Protein AF-A0A951N218-F1 (afdb_monomer)

Sequence (186 aa):
MVLLGVGLITVSRGGRAAGEAPRIGDHWHEAYGVYVCDAYLPPFPDNMATVGLHTHADGLIHVEPRSTRETGVDATVGRFADGVNLQVTQDSIELPDGTTYRDGDECGGEPAEVRILRDGEAVDGEPEELRLRDGGTVAFVFAPADAEIPPVPADPRRDNGGQAPPGDEAPSGDIPDAPASSTPSE

Foldseek 3Di:
DDDDDDDDDDDPPPFDDPPAKDDALDWFKAFEFEAEAHDTDFAQDWQCQPVQWTDHSQRITTGHDPDCCCIDLNVFQVVNCVSRVWADDQFWTQHSVRDIDGFQDDRVNATWGWFKDKQQHTDDDGRSRHHDTGQIYIYTYTYHPPDRDDPRPHGRPDPPPPPSPPDPPPPPPPPPDDDDDDDDDD

pLDDT: mean 79.65, std 20.93, range [36.09, 98.62]

Nearest PDB structures (foldseek):
  3u7z-assembly2_B  TM=6.068E-01  e=3.670E-01  Mediterraneibacter gnavus ATCC 29149
  2pmv-assembly3_C  TM=4.432E-01  e=4.401E-01  Homo sapiens
  3kq4-assembly1_A  TM=4.649E-01  e=7.141E-01  Homo sapiens

Mean predicted aligned error: 12.25 Å

Secondary structure (DSSP, 8-state):
----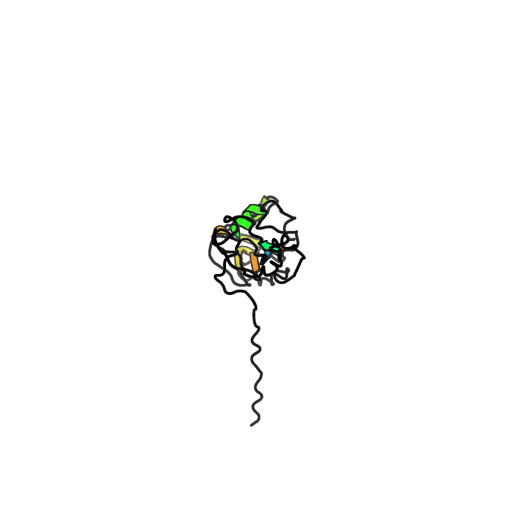PPP-------PPPTT----TT--EEEEEEEEETTEEPPPPPP-TTSTTEE--SSSEEEE---SGGGSGGG-BHHHHHHHHT-EE-SSEEE-TTS-EEETT-EETTEE-EEEEEETTEEE-S-TTT-B--TT-EEEEEEE-TTPPPPPPSS-TT--------------------PPP------

Structure (mmCIF, N/CA/C/O backbone):
data_AF-A0A951N218-F1
#
_entry.id   AF-A0A951N218-F1
#
loop_
_atom_site.group_PDB
_atom_site.id
_atom_site.type_symbol
_atom_site.label_atom_id
_atom_site.label_alt_id
_atom_site.label_comp_id
_atom_site.label_asym_id
_atom_site.label_entity_id
_atom_site.label_seq_id
_atom_site.pdbx_PDB_ins_code
_atom_site.Cartn_x
_atom_site.Cartn_y
_atom_site.Cartn_z
_atom_site.occupancy
_atom_site.B_iso_or_equiv
_atom_site.auth_seq_id
_atom_site.auth_comp_id
_atom_site.auth_asym_id
_atom_site.auth_atom_id
_atom_site.pdbx_PDB_model_num
ATOM 1 N N . MET A 1 1 ? 8.342 -53.974 13.635 1.00 42.53 1 MET A N 1
ATOM 2 C CA . MET A 1 1 ? 8.763 -52.565 13.519 1.00 42.53 1 MET A CA 1
ATOM 3 C C . MET A 1 1 ? 8.409 -52.124 12.108 1.00 42.53 1 MET A C 1
ATOM 5 O O . MET A 1 1 ? 8.987 -52.655 11.173 1.00 42.53 1 MET A O 1
ATOM 9 N N . VAL A 1 2 ? 7.385 -51.289 11.942 1.00 46.28 2 VAL A N 1
ATOM 10 C CA . VAL A 1 2 ? 6.987 -50.747 10.635 1.00 46.28 2 VAL A CA 1
ATOM 11 C C . VAL A 1 2 ? 7.115 -49.238 10.767 1.00 46.28 2 VAL A C 1
ATOM 13 O O . VAL A 1 2 ? 6.339 -48.612 11.481 1.00 46.28 2 VAL A O 1
ATOM 16 N N . LEU A 1 3 ? 8.172 -48.685 10.179 1.00 45.66 3 LEU A N 1
ATOM 17 C CA . LEU A 1 3 ? 8.407 -47.248 10.122 1.00 45.66 3 LEU A CA 1
ATOM 18 C C . LEU A 1 3 ? 7.580 -46.698 8.956 1.00 45.66 3 LEU A C 1
ATOM 20 O O . LEU A 1 3 ? 7.954 -46.872 7.799 1.00 45.66 3 LEU A O 1
ATOM 24 N N . LEU A 1 4 ? 6.440 -46.073 9.260 1.00 54.53 4 LEU A N 1
ATOM 25 C CA . LEU A 1 4 ? 5.733 -45.218 8.309 1.00 54.53 4 LEU A CA 1
ATOM 26 C C . LEU A 1 4 ? 6.435 -43.856 8.311 1.00 54.53 4 LEU A C 1
ATOM 28 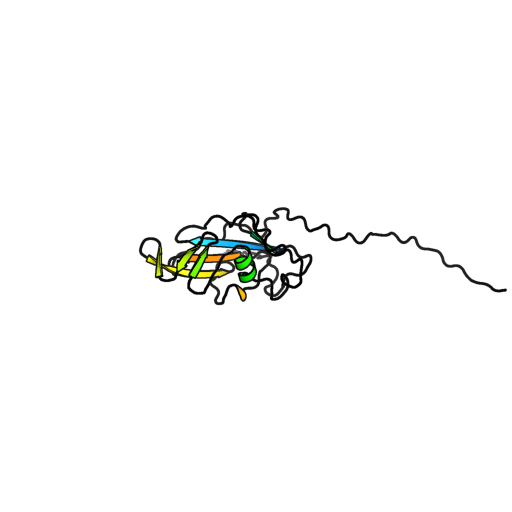O O . LEU A 1 4 ? 6.276 -43.067 9.240 1.00 54.53 4 LEU A O 1
ATOM 32 N N . GLY A 1 5 ? 7.249 -43.608 7.288 1.00 49.91 5 GLY A N 1
ATOM 33 C CA . GLY A 1 5 ? 7.756 -42.276 6.989 1.00 49.91 5 GLY A CA 1
ATOM 34 C C . GLY A 1 5 ? 6.654 -41.462 6.323 1.00 49.91 5 GLY A C 1
ATOM 35 O O . GLY A 1 5 ? 6.168 -41.841 5.260 1.00 49.91 5 GLY A O 1
ATOM 36 N N . VAL A 1 6 ? 6.251 -40.358 6.947 1.00 62.94 6 VAL A N 1
ATOM 37 C CA . VAL A 1 6 ? 5.401 -39.353 6.303 1.00 62.94 6 VAL A CA 1
ATOM 38 C C . VAL A 1 6 ? 6.329 -38.323 5.664 1.00 62.94 6 VAL A C 1
ATOM 40 O O . VAL A 1 6 ? 7.201 -37.767 6.328 1.00 62.94 6 VAL A O 1
ATOM 43 N N . GLY A 1 7 ? 6.193 -38.171 4.346 1.00 46.53 7 GLY A N 1
ATOM 44 C CA . GLY A 1 7 ? 7.069 -37.375 3.494 1.00 46.53 7 GLY A CA 1
ATOM 45 C C . GLY A 1 7 ? 6.993 -35.876 3.773 1.00 46.53 7 GLY A C 1
ATOM 46 O O . GLY A 1 7 ? 5.924 -35.322 4.019 1.00 46.53 7 GLY A O 1
ATOM 47 N N . LEU A 1 8 ? 8.151 -35.225 3.691 1.00 46.00 8 LEU A N 1
ATOM 48 C CA . LEU A 1 8 ? 8.276 -33.775 3.691 1.00 46.00 8 LEU A CA 1
ATOM 49 C C . LEU A 1 8 ? 7.787 -33.257 2.328 1.00 46.00 8 LEU A C 1
ATOM 51 O O . LEU A 1 8 ? 8.432 -33.500 1.308 1.00 46.00 8 LEU A O 1
ATOM 55 N N . ILE A 1 9 ? 6.647 -32.569 2.289 1.00 57.50 9 ILE A N 1
ATOM 56 C CA . ILE A 1 9 ? 6.242 -31.817 1.097 1.00 57.50 9 ILE A CA 1
ATOM 57 C C . ILE A 1 9 ? 7.020 -30.503 1.125 1.00 57.50 9 ILE A C 1
ATOM 59 O O . ILE A 1 9 ? 6.694 -29.590 1.878 1.00 57.50 9 ILE A O 1
ATOM 63 N N . THR A 1 10 ? 8.067 -30.401 0.313 1.00 50.25 10 THR A N 1
ATOM 64 C CA . THR A 1 10 ? 8.682 -29.108 0.009 1.00 50.25 10 THR A CA 1
ATOM 65 C C . THR A 1 10 ? 7.789 -28.384 -0.993 1.00 50.25 10 THR A C 1
ATOM 67 O O . THR A 1 10 ? 7.756 -28.746 -2.170 1.00 50.25 10 THR A O 1
ATOM 70 N N . VAL A 1 11 ? 7.059 -27.364 -0.546 1.00 54.25 11 VAL A N 1
ATOM 71 C CA . VAL A 1 11 ? 6.480 -26.376 -1.461 1.00 54.25 11 VAL A CA 1
ATOM 72 C C . VAL A 1 11 ? 7.639 -25.635 -2.125 1.00 54.25 11 VAL A C 1
ATOM 74 O O . VAL A 1 11 ? 8.408 -24.932 -1.473 1.00 54.25 11 VAL A O 1
ATOM 77 N N . SER A 1 12 ? 7.776 -25.812 -3.437 1.00 47.50 12 SER A N 1
ATOM 78 C CA . SER A 1 12 ? 8.597 -24.943 -4.272 1.00 47.50 12 SER A CA 1
ATOM 79 C C . SER A 1 12 ? 7.851 -23.614 -4.411 1.00 47.50 12 SER A C 1
ATOM 81 O O . SER A 1 12 ? 6.918 -23.493 -5.202 1.00 47.50 12 SER A O 1
ATOM 83 N N . ARG A 1 13 ? 8.215 -22.610 -3.604 1.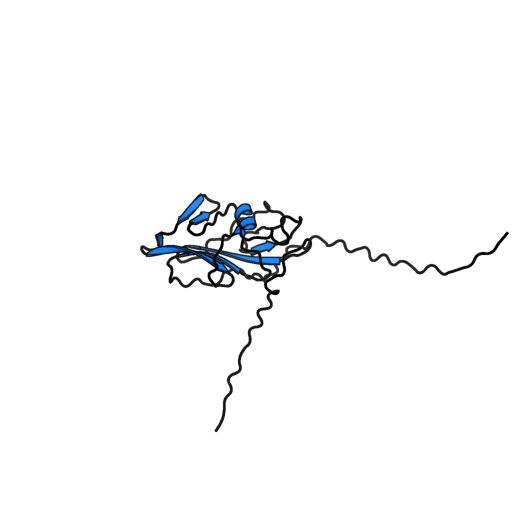00 57.19 13 ARG A N 1
ATOM 84 C CA . ARG A 1 13 ? 7.863 -21.217 -3.901 1.00 57.19 13 ARG A CA 1
ATOM 85 C C . ARG A 1 13 ? 8.704 -20.807 -5.110 1.00 57.19 13 ARG A C 1
ATOM 87 O O . ARG A 1 13 ? 9.862 -20.439 -4.956 1.00 57.19 13 ARG A O 1
ATOM 94 N N . GLY A 1 14 ? 8.145 -20.926 -6.312 1.00 43.28 14 GLY A N 1
ATOM 95 C CA . GLY A 1 14 ? 8.749 -20.442 -7.559 1.00 43.28 14 GLY A CA 1
ATOM 96 C C . GLY A 1 14 ? 8.736 -18.914 -7.656 1.00 43.28 14 GLY A C 1
ATOM 97 O O . GLY A 1 14 ? 8.174 -18.375 -8.600 1.00 43.28 14 GLY A O 1
ATOM 98 N N . GLY A 1 15 ? 9.275 -18.224 -6.649 1.00 49.03 15 GLY A N 1
ATOM 99 C CA . GLY A 1 15 ? 9.587 -16.798 -6.722 1.00 49.03 15 GLY A CA 1
ATOM 100 C C . GLY A 1 15 ? 11.003 -16.620 -7.259 1.00 49.03 15 GLY A C 1
ATOM 101 O O . GLY A 1 15 ? 11.897 -17.406 -6.923 1.00 49.03 15 GLY A O 1
ATOM 102 N N . ARG A 1 16 ? 11.224 -15.605 -8.098 1.00 51.69 16 ARG A N 1
ATOM 103 C CA . ARG A 1 16 ? 12.589 -15.165 -8.411 1.00 51.69 16 ARG A CA 1
ATOM 104 C C . ARG A 1 16 ? 13.285 -14.756 -7.109 1.00 51.69 16 ARG A C 1
ATOM 106 O O . ARG A 1 16 ? 12.649 -14.251 -6.186 1.00 51.69 16 ARG A O 1
ATOM 113 N N . ALA A 1 17 ? 14.580 -15.058 -7.003 1.00 45.56 17 ALA A N 1
ATOM 114 C CA . ALA A 1 17 ? 15.337 -14.859 -5.771 1.00 45.56 17 ALA A CA 1
ATOM 115 C C . ALA A 1 17 ? 15.288 -13.392 -5.317 1.00 45.56 17 ALA A C 1
ATOM 117 O O . ALA A 1 17 ? 15.412 -12.475 -6.130 1.00 45.56 17 ALA A O 1
ATOM 118 N N . ALA A 1 18 ? 15.160 -13.180 -4.004 1.00 47.19 18 ALA A N 1
ATOM 119 C CA . ALA A 1 18 ? 15.306 -11.865 -3.394 1.00 47.19 18 ALA A CA 1
ATOM 120 C C . ALA A 1 18 ? 16.637 -11.235 -3.846 1.00 47.19 18 ALA A C 1
ATOM 122 O O . ALA A 1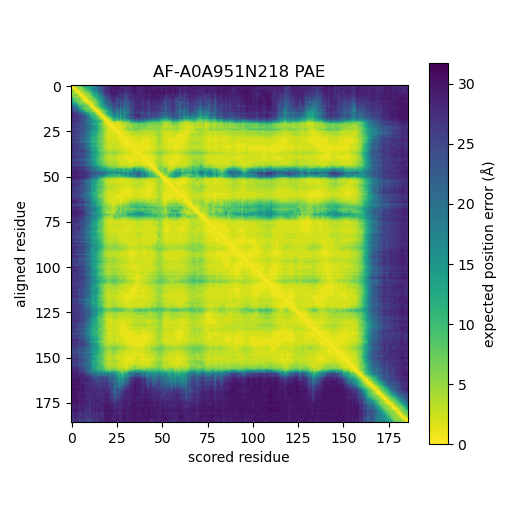 18 ? 17.709 -11.748 -3.524 1.00 47.19 18 ALA A O 1
ATOM 123 N N . GLY A 1 19 ? 16.564 -10.150 -4.623 1.00 55.81 19 GLY A N 1
ATOM 124 C CA . GLY A 1 19 ? 17.738 -9.430 -5.126 1.00 55.81 19 GLY A CA 1
ATOM 125 C C . GLY A 1 19 ? 17.719 -9.107 -6.620 1.00 55.81 19 GLY A C 1
ATOM 126 O O . GLY A 1 19 ? 18.489 -8.244 -7.041 1.00 55.81 19 GLY A O 1
ATOM 127 N N . GLU A 1 20 ? 16.848 -9.731 -7.416 1.00 69.69 20 GLU A N 1
ATOM 128 C CA . GLU A 1 20 ? 16.627 -9.282 -8.792 1.00 69.69 20 GLU A CA 1
ATOM 129 C C . GLU A 1 20 ? 15.744 -8.030 -8.776 1.00 69.69 20 GLU A C 1
ATOM 131 O O . GLU A 1 20 ? 14.729 -7.986 -8.087 1.00 69.69 20 GLU A O 1
ATOM 136 N N . ALA A 1 21 ? 16.172 -6.989 -9.485 1.00 80.69 21 ALA A N 1
ATOM 137 C CA . ALA A 1 21 ? 15.439 -5.736 -9.597 1.00 80.69 21 ALA A CA 1
ATOM 138 C C . ALA A 1 21 ? 14.878 -5.600 -11.018 1.00 80.69 21 ALA A C 1
ATOM 140 O O . ALA A 1 21 ? 15.576 -6.006 -11.958 1.00 80.69 21 ALA A O 1
ATOM 141 N N . PRO A 1 22 ? 13.668 -5.037 -11.179 1.00 85.50 22 PRO A N 1
ATOM 142 C CA . PRO A 1 22 ? 12.998 -5.015 -12.468 1.00 85.50 22 PRO A CA 1
ATOM 143 C C . PRO A 1 22 ? 13.770 -4.129 -13.444 1.00 85.50 22 PRO A C 1
ATOM 145 O O . PRO A 1 22 ? 14.404 -3.136 -13.060 1.00 85.50 22 PRO A O 1
ATOM 148 N N . ARG A 1 23 ? 13.757 -4.524 -14.712 1.00 86.19 23 ARG A N 1
ATOM 149 C CA . ARG A 1 23 ? 14.456 -3.889 -15.831 1.00 86.19 23 ARG A CA 1
ATOM 150 C C . ARG A 1 23 ? 13.450 -3.467 -16.891 1.00 86.19 23 ARG A C 1
ATOM 152 O O . ARG A 1 23 ? 12.320 -3.936 -16.930 1.00 86.19 23 ARG A O 1
ATOM 159 N N . ILE A 1 24 ? 13.881 -2.588 -17.790 1.00 84.50 24 ILE A N 1
ATOM 160 C CA . ILE A 1 24 ? 13.064 -2.233 -18.953 1.00 84.50 24 ILE A CA 1
ATOM 161 C C . ILE A 1 24 ? 12.792 -3.497 -19.776 1.00 84.50 24 ILE A C 1
ATOM 163 O O . ILE A 1 24 ? 13.729 -4.216 -20.126 1.00 84.50 24 ILE A O 1
ATOM 167 N N . GLY A 1 25 ? 11.515 -3.735 -20.079 1.00 82.06 25 GLY A N 1
ATOM 168 C CA . GLY A 1 25 ? 11.036 -4.926 -20.784 1.00 82.06 25 GLY A CA 1
ATOM 169 C C . GLY A 1 25 ? 10.610 -6.080 -19.871 1.00 82.06 25 GLY A C 1
ATOM 170 O O . GLY A 1 25 ? 10.032 -7.042 -20.373 1.00 82.06 25 GLY A O 1
ATOM 171 N N . ASP A 1 26 ? 10.853 -5.987 -18.560 1.00 87.50 26 ASP A N 1
ATOM 172 C CA . ASP A 1 26 ? 10.232 -6.894 -17.598 1.00 87.50 26 ASP A CA 1
ATOM 173 C C . ASP A 1 26 ? 8.741 -6.579 -17.450 1.00 87.50 26 ASP A C 1
ATOM 175 O O . ASP A 1 26 ? 8.309 -5.433 -17.586 1.00 87.50 26 ASP A O 1
ATOM 179 N N . HIS A 1 27 ? 7.973 -7.618 -17.139 1.00 88.00 27 HIS A N 1
ATOM 180 C CA . HIS A 1 27 ? 6.576 -7.518 -16.749 1.00 88.00 27 HIS A CA 1
ATOM 181 C C . HIS A 1 27 ? 6.383 -8.418 -15.530 1.00 88.00 27 HIS A C 1
ATOM 183 O O . HIS A 1 27 ? 6.351 -9.645 -15.650 1.00 88.00 27 HIS A O 1
ATOM 189 N N . TRP A 1 28 ? 6.382 -7.803 -14.351 1.00 90.06 28 TRP A N 1
ATOM 190 C CA . TRP A 1 28 ? 6.217 -8.492 -13.074 1.00 90.06 28 TRP A CA 1
ATOM 191 C C . TRP A 1 28 ? 4.898 -8.096 -12.429 1.00 90.06 28 TRP A C 1
ATOM 193 O O . TRP A 1 28 ? 4.352 -7.025 -12.699 1.00 90.06 28 TRP A O 1
ATOM 203 N N . HIS A 1 29 ? 4.448 -8.937 -11.506 1.00 92.62 29 HIS A N 1
ATOM 204 C CA . HIS A 1 29 ? 3.326 -8.621 -10.638 1.00 92.62 29 HIS A CA 1
ATOM 205 C C . HIS A 1 29 ? 3.720 -8.829 -9.177 1.00 92.62 29 HIS A C 1
ATOM 207 O O . HIS A 1 29 ? 4.306 -9.854 -8.824 1.00 92.62 29 HIS A O 1
ATOM 213 N N . GLU A 1 30 ? 3.344 -7.888 -8.319 1.00 94.00 30 GLU A N 1
ATOM 214 C CA . GLU A 1 30 ? 3.331 -8.066 -6.864 1.00 94.00 30 GLU A CA 1
ATOM 215 C C . GLU A 1 30 ? 1.901 -7.836 -6.378 1.00 94.00 30 GLU A C 1
ATOM 217 O O . GLU A 1 30 ? 1.282 -6.835 -6.728 1.00 94.00 30 GLU A O 1
ATOM 222 N N . ALA A 1 31 ? 1.335 -8.756 -5.601 1.00 96.62 31 ALA A N 1
ATOM 223 C CA . ALA A 1 31 ? -0.014 -8.563 -5.079 1.00 96.62 31 ALA A CA 1
ATOM 224 C C . ALA A 1 31 ? 0.026 -7.589 -3.902 1.00 96.62 31 ALA A C 1
ATOM 226 O O . ALA A 1 31 ? 0.918 -7.681 -3.056 1.00 96.62 31 ALA A O 1
ATOM 227 N N . TYR A 1 32 ? -0.956 -6.695 -3.817 1.00 97.12 32 TYR A N 1
ATOM 228 C CA . TYR A 1 32 ? -1.066 -5.763 -2.703 1.00 97.12 32 TYR A CA 1
ATOM 229 C C . TYR A 1 32 ? -2.451 -5.767 -2.058 1.00 97.12 32 TYR A C 1
ATOM 231 O O . TYR A 1 32 ? -3.453 -6.133 -2.673 1.00 97.12 32 TYR A O 1
ATOM 239 N N . GLY A 1 33 ? -2.514 -5.324 -0.805 1.00 97.62 33 GLY A N 1
ATOM 240 C CA . GLY A 1 33 ? -3.777 -5.081 -0.120 1.00 97.62 33 GLY A CA 1
ATOM 241 C C . GLY A 1 33 ? -3.637 -4.078 1.017 1.00 97.62 33 GLY A C 1
ATOM 242 O O . GLY A 1 33 ? -2.569 -3.948 1.612 1.00 97.62 33 GLY A O 1
ATOM 243 N N . VAL A 1 34 ? -4.735 -3.392 1.333 1.00 98.25 34 VAL A N 1
ATOM 244 C CA . VAL A 1 34 ? -4.866 -2.612 2.568 1.00 98.25 34 VAL A CA 1
ATOM 245 C C . VAL A 1 34 ? -5.842 -3.346 3.472 1.00 98.25 34 VAL A C 1
ATOM 247 O O . VAL A 1 34 ? -6.999 -3.521 3.097 1.00 98.25 34 VAL A O 1
ATOM 250 N N . TYR A 1 35 ? -5.373 -3.820 4.618 1.00 98.50 35 TYR A N 1
ATOM 251 C CA . TYR A 1 35 ? -6.182 -4.535 5.597 1.00 98.50 35 TYR A CA 1
ATOM 252 C C . TYR A 1 35 ? -6.526 -3.601 6.751 1.00 98.50 35 TYR A C 1
ATOM 254 O O . TYR A 1 35 ? -5.627 -3.104 7.426 1.00 98.50 35 TYR A O 1
ATOM 262 N N . VAL A 1 36 ? -7.815 -3.370 6.979 1.00 98.38 36 VAL A N 1
ATOM 263 C CA . VAL A 1 36 ? -8.320 -2.493 8.036 1.00 98.38 36 VAL A CA 1
ATOM 264 C C . VAL A 1 36 ? -9.230 -3.307 8.940 1.00 98.38 36 VAL A C 1
ATOM 266 O O . VAL A 1 36 ? -10.259 -3.809 8.492 1.00 98.38 36 VAL A O 1
ATOM 269 N N . CYS A 1 37 ? -8.848 -3.408 10.211 1.00 97.88 37 CYS A N 1
ATOM 270 C CA . CYS A 1 37 ? -9.525 -4.133 11.283 1.00 97.88 37 CYS A CA 1
ATOM 271 C C . CYS A 1 37 ? -9.767 -5.626 11.004 1.00 97.88 37 CYS A C 1
ATOM 273 O O . CYS A 1 37 ? -9.068 -6.473 11.556 1.00 97.88 37 CYS A O 1
ATOM 275 N N . ASP A 1 38 ? -10.752 -5.956 10.174 1.00 97.19 38 ASP A N 1
ATOM 276 C CA . ASP A 1 38 ? -11.225 -7.315 9.905 1.00 97.19 38 ASP A CA 1
ATOM 277 C C . ASP A 1 38 ? -11.335 -7.652 8.407 1.00 97.19 38 ASP A C 1
ATOM 279 O O . ASP A 1 38 ? -11.720 -8.770 8.052 1.00 97.19 38 ASP A O 1
ATOM 283 N N . ALA A 1 39 ? -10.996 -6.717 7.512 1.00 97.81 39 ALA A N 1
ATOM 284 C CA . ALA A 1 39 ? -11.151 -6.918 6.078 1.00 97.81 39 ALA A CA 1
ATOM 285 C C . ALA A 1 39 ? -10.089 -6.210 5.233 1.00 97.81 39 ALA A C 1
ATOM 287 O O . ALA A 1 39 ? -9.597 -5.129 5.556 1.00 97.81 39 ALA A O 1
ATOM 288 N N . TYR A 1 40 ? -9.811 -6.799 4.069 1.00 98.31 40 TYR A N 1
ATOM 289 C CA . TYR A 1 40 ? -9.154 -6.082 2.984 1.00 98.31 40 TYR A CA 1
ATOM 290 C C . TYR A 1 40 ? -10.120 -5.080 2.353 1.00 98.31 40 TYR A C 1
ATOM 292 O O . TYR A 1 40 ? -11.241 -5.431 1.976 1.00 98.31 40 TYR A O 1
ATOM 300 N N . LEU A 1 41 ? -9.660 -3.842 2.197 1.00 97.69 41 LEU A N 1
ATOM 301 C CA . LEU A 1 41 ? -10.347 -2.832 1.407 1.00 97.69 41 LEU A CA 1
ATOM 302 C C . LEU A 1 41 ? -10.355 -3.223 -0.081 1.00 97.69 41 LEU A C 1
ATOM 304 O O . LEU A 1 41 ? -9.488 -3.983 -0.529 1.00 97.69 41 LEU A O 1
ATOM 308 N N . PRO A 1 42 ? -11.306 -2.696 -0.875 1.00 96.38 42 PRO A N 1
ATOM 309 C CA . PRO A 1 42 ? -11.269 -2.850 -2.323 1.00 96.38 42 PRO A CA 1
ATOM 310 C C . PRO A 1 42 ? -9.928 -2.372 -2.902 1.00 96.38 42 PRO A C 1
ATOM 312 O O . PRO A 1 42 ? -9.394 -1.365 -2.425 1.00 96.38 42 PRO A O 1
ATOM 315 N N . PRO A 1 43 ? -9.395 -3.039 -3.944 1.00 94.44 43 PRO A N 1
ATOM 316 C CA . PRO A 1 43 ? -8.231 -2.539 -4.657 1.00 94.44 43 PRO A CA 1
ATOM 317 C C . PRO A 1 43 ? -8.442 -1.103 -5.128 1.00 94.44 43 PRO A C 1
ATOM 319 O O . PRO A 1 43 ? -9.550 -0.714 -5.512 1.00 94.44 43 PRO A O 1
ATOM 322 N N . PHE A 1 44 ? -7.363 -0.325 -5.122 1.00 91.50 44 PHE A N 1
ATOM 323 C CA . PHE A 1 44 ? -7.407 1.037 -5.641 1.00 91.50 44 PHE A CA 1
ATOM 324 C C . PHE A 1 44 ? -7.880 1.065 -7.100 1.00 91.50 44 PHE A C 1
ATOM 326 O O . PHE A 1 44 ? -7.588 0.129 -7.847 1.00 91.50 44 PHE A O 1
ATOM 333 N N . PRO A 1 45 ? -8.594 2.127 -7.516 1.00 88.38 45 PRO A N 1
ATOM 334 C CA . PRO A 1 45 ? -8.980 2.311 -8.907 1.00 88.38 45 PRO A CA 1
ATOM 335 C C . PRO A 1 45 ? -7.779 2.269 -9.851 1.00 88.38 45 PRO A C 1
ATOM 337 O O . PRO A 1 45 ? -6.645 2.506 -9.436 1.00 88.38 45 PRO A O 1
ATOM 340 N N . ASP A 1 46 ? -8.061 2.035 -11.132 1.00 84.31 46 ASP A N 1
ATOM 341 C CA . ASP A 1 46 ? -7.062 2.130 -12.195 1.00 84.31 46 ASP A CA 1
ATOM 342 C C . ASP A 1 46 ? -6.272 3.441 -12.089 1.00 84.31 46 ASP A C 1
ATOM 344 O O . ASP A 1 46 ? -6.850 4.535 -12.029 1.00 84.31 46 ASP A O 1
ATOM 348 N N . ASN A 1 47 ? -4.948 3.311 -12.052 1.00 74.25 47 ASN A N 1
ATOM 349 C CA . ASN A 1 47 ? -4.039 4.437 -11.982 1.00 74.25 47 ASN A CA 1
ATOM 350 C C . ASN A 1 47 ? -2.909 4.306 -13.016 1.00 74.25 47 ASN A C 1
ATOM 352 O O . ASN A 1 47 ? -1.731 4.167 -12.698 1.00 74.25 47 ASN A O 1
ATOM 356 N N . MET A 1 48 ? -3.222 4.516 -14.294 1.00 67.50 48 MET A N 1
ATOM 357 C CA . MET A 1 48 ? -2.179 4.687 -15.325 1.00 67.50 48 MET A CA 1
ATOM 358 C C . MET A 1 48 ? -1.193 5.861 -15.074 1.00 67.50 48 MET A C 1
ATOM 360 O O . MET A 1 48 ? -0.294 6.104 -15.881 1.00 67.50 48 MET A O 1
ATOM 364 N N . ALA A 1 49 ? -1.353 6.619 -13.980 1.00 59.06 49 ALA A N 1
ATOM 365 C CA . ALA A 1 49 ? -0.549 7.779 -13.596 1.00 59.06 49 ALA A CA 1
ATOM 366 C C . ALA A 1 49 ? 0.959 7.478 -13.474 1.00 59.06 49 ALA A C 1
ATOM 368 O O . ALA A 1 49 ? 1.779 8.377 -13.662 1.00 59.06 49 ALA A O 1
ATOM 369 N N . THR A 1 50 ? 1.339 6.224 -13.215 1.00 61.94 50 THR A N 1
ATOM 370 C CA . THR A 1 50 ? 2.733 5.759 -13.194 1.00 61.94 50 THR A CA 1
ATOM 371 C C . THR A 1 50 ? 2.899 4.684 -14.264 1.00 61.94 50 THR A C 1
ATOM 373 O O . THR A 1 50 ? 2.743 3.500 -14.012 1.00 61.94 50 THR A O 1
ATOM 376 N N . VAL A 1 51 ? 3.204 5.108 -15.495 1.00 68.06 51 VAL A N 1
ATOM 377 C CA . VAL A 1 51 ? 3.193 4.264 -16.712 1.00 68.06 51 VAL A CA 1
ATOM 378 C C . VAL A 1 51 ? 3.972 2.943 -16.564 1.00 68.06 51 VAL A C 1
ATOM 380 O O . VAL A 1 51 ? 3.669 1.991 -17.274 1.00 68.06 51 VAL A O 1
ATOM 383 N N . GLY A 1 52 ? 4.952 2.868 -15.652 1.00 83.12 52 GLY A N 1
ATOM 384 C CA . GLY A 1 52 ? 5.680 1.633 -15.348 1.00 83.12 52 GLY A CA 1
ATOM 385 C C . GLY A 1 52 ? 5.342 0.921 -14.033 1.00 83.12 52 GLY A C 1
ATOM 386 O O . GLY A 1 52 ? 5.797 -0.201 -13.867 1.00 83.12 52 GLY A O 1
ATOM 387 N N . LEU A 1 53 ? 4.576 1.521 -13.114 1.00 89.44 53 LEU A N 1
ATOM 388 C CA . LEU A 1 53 ? 4.176 0.935 -11.822 1.00 89.44 53 LEU A CA 1
ATOM 389 C C . LEU A 1 53 ? 2.708 1.292 -11.533 1.00 89.44 53 LEU A C 1
ATOM 391 O O . LEU A 1 53 ? 2.440 2.391 -11.067 1.00 89.44 53 LEU A O 1
ATOM 395 N N . HIS A 1 54 ? 1.753 0.413 -11.814 1.00 90.19 54 HIS A N 1
ATOM 396 C CA . HIS A 1 54 ? 0.323 0.770 -11.784 1.00 90.19 54 HIS A CA 1
ATOM 397 C C . HIS A 1 54 ? -0.569 -0.385 -11.309 1.00 90.19 54 HIS A C 1
ATOM 399 O O . HIS A 1 54 ? -0.100 -1.503 -11.135 1.00 90.19 54 HIS A O 1
ATOM 405 N N . THR A 1 55 ? -1.856 -0.121 -11.080 1.00 91.31 55 THR A N 1
ATOM 406 C CA . THR A 1 55 ? -2.896 -1.123 -10.788 1.00 91.31 55 THR A CA 1
ATOM 407 C C . THR A 1 55 ? -4.075 -0.983 -11.751 1.00 91.31 55 THR A C 1
ATOM 409 O O . THR A 1 55 ? -4.338 0.106 -12.266 1.00 91.31 55 THR A O 1
ATOM 412 N N . HIS A 1 56 ? -4.814 -2.076 -11.964 1.00 91.62 56 HIS A N 1
ATOM 413 C CA . HIS A 1 56 ? -6.048 -2.120 -12.760 1.00 91.62 56 HIS A CA 1
ATOM 414 C C . HIS A 1 56 ? -7.280 -2.449 -11.901 1.00 91.62 56 HIS A C 1
ATOM 416 O O . HIS A 1 56 ? -8.214 -3.112 -12.357 1.00 91.62 56 HIS A O 1
ATOM 422 N N . ALA A 1 57 ? -7.273 -2.028 -10.631 1.00 92.06 57 ALA A N 1
ATOM 423 C CA . ALA A 1 57 ? -8.291 -2.395 -9.642 1.00 92.06 57 ALA A CA 1
ATOM 424 C C . ALA A 1 57 ? -8.444 -3.916 -9.437 1.00 92.06 57 ALA A C 1
ATOM 426 O O . ALA A 1 57 ? -9.502 -4.408 -9.040 1.00 92.06 57 ALA A O 1
ATOM 427 N N . ASP A 1 58 ? -7.370 -4.664 -9.686 1.00 92.06 58 ASP A N 1
ATOM 428 C CA . ASP A 1 58 ? -7.294 -6.123 -9.582 1.00 92.06 58 ASP A CA 1
ATOM 429 C C . ASP A 1 58 ? -6.478 -6.603 -8.370 1.00 92.06 58 ASP A C 1
ATOM 431 O O . ASP A 1 58 ? -6.371 -7.808 -8.136 1.00 92.06 58 ASP A O 1
ATOM 435 N N . GLY A 1 59 ? -5.948 -5.669 -7.573 1.00 94.06 59 GLY A N 1
ATOM 436 C CA . GLY A 1 59 ? -5.120 -5.961 -6.401 1.00 94.06 59 GLY A CA 1
ATOM 437 C C . GLY A 1 59 ? -3.677 -6.321 -6.755 1.00 94.06 59 GLY A C 1
ATOM 438 O O . GLY A 1 59 ? -2.965 -6.871 -5.915 1.00 94.06 59 GLY A O 1
ATOM 439 N N . LEU A 1 60 ? -3.240 -6.027 -7.983 1.00 94.38 60 LEU A N 1
ATOM 440 C CA . LEU A 1 60 ? -1.870 -6.231 -8.436 1.00 94.38 60 LEU A CA 1
ATOM 441 C C . LEU A 1 60 ? -1.160 -4.896 -8.651 1.00 94.38 60 LEU A C 1
ATOM 443 O O . LEU A 1 60 ? -1.714 -3.948 -9.203 1.00 94.38 60 LEU A O 1
ATOM 447 N N . ILE A 1 61 ? 0.100 -4.857 -8.237 1.00 93.44 61 ILE A N 1
ATOM 448 C CA . ILE A 1 61 ? 1.083 -3.892 -8.706 1.00 93.44 61 ILE A CA 1
ATOM 449 C C . ILE A 1 61 ? 1.663 -4.474 -9.993 1.00 93.44 61 ILE A C 1
ATOM 451 O O . ILE A 1 61 ? 2.424 -5.443 -9.955 1.00 93.44 61 ILE A O 1
ATOM 455 N N . HIS A 1 62 ? 1.292 -3.885 -11.123 1.00 91.94 62 HIS A N 1
ATOM 456 C CA . HIS A 1 62 ? 1.867 -4.148 -12.437 1.00 91.94 62 HIS A CA 1
ATOM 457 C C . HIS A 1 62 ? 3.183 -3.386 -12.548 1.00 91.94 62 HIS A C 1
ATOM 459 O O . HIS A 1 62 ? 3.212 -2.155 -12.477 1.00 91.94 62 HIS A O 1
ATOM 465 N N . VAL A 1 63 ? 4.279 -4.127 -12.690 1.00 90.38 63 VAL A N 1
ATOM 466 C CA . VAL A 1 63 ? 5.639 -3.592 -12.762 1.00 90.38 63 VAL A CA 1
ATOM 467 C C . VAL A 1 63 ? 6.159 -3.808 -14.176 1.00 90.38 63 VAL A C 1
ATOM 469 O O . VAL A 1 63 ? 6.668 -4.876 -14.515 1.00 90.38 63 VAL A O 1
ATOM 472 N N . GLU A 1 64 ? 6.028 -2.770 -14.993 1.00 88.81 64 GLU A N 1
ATOM 473 C CA . GLU A 1 64 ? 6.438 -2.724 -16.397 1.00 88.81 64 GLU A CA 1
ATOM 474 C C . GLU A 1 64 ? 7.376 -1.530 -16.645 1.00 88.81 64 GLU A C 1
ATOM 476 O O . GLU A 1 64 ? 6.958 -0.521 -17.221 1.00 88.81 64 GLU A O 1
ATOM 481 N N . PRO A 1 65 ? 8.647 -1.564 -16.211 1.00 85.38 65 PRO A N 1
ATOM 482 C CA . PRO A 1 65 ? 9.497 -0.380 -16.264 1.00 85.38 65 PRO A CA 1
ATOM 483 C C . PRO A 1 65 ? 9.661 0.166 -17.689 1.00 85.38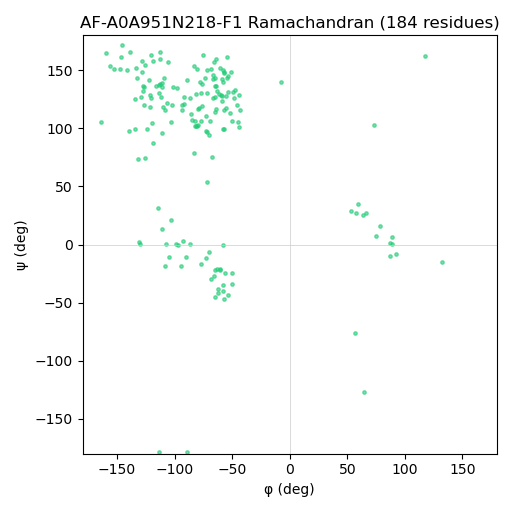 65 PRO A C 1
ATOM 485 O O . PRO A 1 65 ? 10.065 -0.550 -18.609 1.00 85.38 65 PRO A O 1
ATOM 488 N N . ARG A 1 66 ? 9.398 1.464 -17.873 1.00 81.50 66 ARG A N 1
ATOM 489 C CA . ARG A 1 66 ? 9.533 2.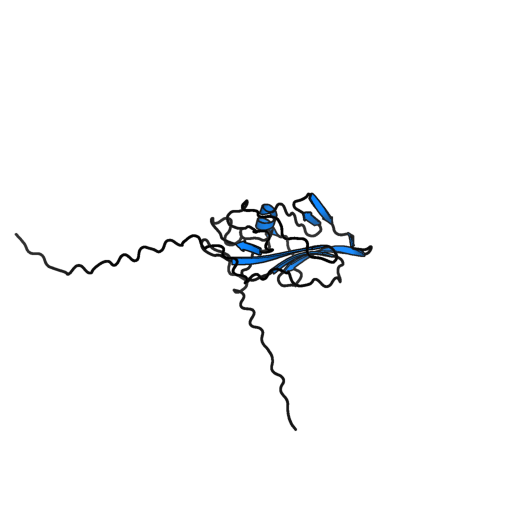169 -19.166 1.00 81.50 66 ARG A CA 1
ATOM 490 C C . ARG A 1 66 ? 10.730 3.117 -19.159 1.00 81.50 66 ARG A C 1
ATOM 492 O O . ARG A 1 66 ? 11.211 3.529 -20.212 1.00 81.50 66 ARG A O 1
ATOM 499 N N . SER A 1 67 ? 11.216 3.461 -17.970 1.00 78.56 67 SER A N 1
ATOM 500 C CA . SER A 1 67 ? 12.366 4.317 -17.726 1.00 78.56 67 SER A CA 1
ATOM 501 C C . SER A 1 67 ? 13.223 3.772 -16.588 1.00 78.56 67 SER A C 1
ATOM 503 O O . SER A 1 67 ? 12.788 2.949 -15.786 1.00 78.56 67 SER A O 1
ATOM 505 N N . THR A 1 68 ? 14.446 4.288 -16.453 1.00 75.12 68 THR A N 1
ATOM 506 C CA . THR A 1 68 ? 15.339 3.899 -15.352 1.00 75.12 68 THR A CA 1
ATOM 507 C C . THR A 1 68 ? 14.760 4.218 -13.973 1.00 75.12 68 THR A C 1
ATOM 509 O O . THR A 1 68 ? 15.141 3.577 -13.001 1.00 75.12 68 THR A O 1
ATOM 512 N N . ARG A 1 69 ? 13.812 5.163 -13.883 1.00 72.19 69 ARG A N 1
ATOM 513 C CA . ARG A 1 69 ? 13.150 5.546 -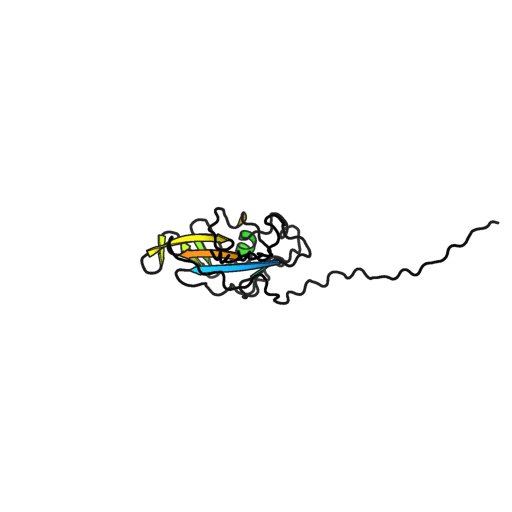12.629 1.00 72.19 69 ARG A CA 1
ATOM 514 C C . ARG A 1 69 ? 12.165 4.494 -12.121 1.00 72.19 69 ARG A C 1
ATOM 516 O O . ARG A 1 69 ? 11.705 4.623 -10.998 1.00 72.19 69 ARG A O 1
ATOM 523 N N . GLU A 1 70 ? 11.821 3.496 -12.928 1.00 69.69 70 GLU A N 1
ATOM 524 C CA . GLU A 1 70 ? 10.999 2.354 -12.512 1.00 69.69 70 GLU A CA 1
ATOM 525 C C . GLU A 1 70 ? 11.816 1.055 -12.463 1.00 69.69 70 GLU A C 1
ATOM 527 O O . GLU A 1 70 ? 11.254 -0.030 -12.397 1.00 69.69 70 GLU A O 1
ATOM 532 N N . THR A 1 71 ? 13.146 1.147 -12.518 1.00 72.25 71 THR A N 1
ATOM 533 C CA . THR A 1 71 ? 14.035 -0.021 -12.473 1.00 72.25 71 THR A CA 1
ATOM 534 C C . THR A 1 71 ? 14.849 -0.051 -11.193 1.00 72.25 71 THR A C 1
ATOM 536 O O . THR A 1 71 ? 15.006 0.961 -10.509 1.00 72.25 71 THR A O 1
ATOM 539 N N . GLY A 1 72 ? 15.468 -1.194 -10.903 1.00 72.19 72 GLY A N 1
ATOM 540 C CA . GLY A 1 72 ? 16.564 -1.210 -9.941 1.00 72.19 72 GLY A CA 1
ATOM 541 C C . GLY A 1 72 ? 16.123 -0.833 -8.524 1.00 72.19 72 GLY A C 1
ATOM 542 O O . GLY A 1 72 ? 15.210 -1.422 -7.952 1.00 72.19 72 GLY A O 1
ATOM 543 N N . VAL A 1 73 ? 16.819 0.147 -7.952 1.00 73.00 73 VAL A N 1
ATOM 544 C CA . VAL A 1 73 ? 16.549 0.666 -6.603 1.00 73.00 73 VAL A CA 1
ATOM 545 C C . VAL A 1 73 ? 15.335 1.588 -6.543 1.00 73.00 73 VAL A C 1
ATOM 547 O O . VAL A 1 73 ? 14.834 1.815 -5.452 1.00 73.00 73 VAL A O 1
ATOM 550 N N . ASP A 1 74 ? 14.870 2.097 -7.686 1.00 80.56 74 ASP A N 1
ATOM 551 C CA . ASP A 1 74 ? 13.772 3.063 -7.756 1.00 80.56 74 ASP A CA 1
ATOM 552 C C . ASP A 1 74 ? 12.393 2.389 -7.879 1.00 80.56 74 ASP A C 1
ATOM 554 O O . ASP A 1 74 ? 11.367 3.053 -7.734 1.00 80.56 74 ASP A O 1
ATOM 558 N N . ALA A 1 75 ? 12.358 1.076 -8.132 1.00 87.12 75 ALA A N 1
ATOM 559 C CA . ALA A 1 75 ? 11.143 0.267 -8.185 1.00 87.12 75 ALA A CA 1
ATOM 560 C C . ALA A 1 75 ? 10.717 -0.161 -6.775 1.00 87.12 75 ALA A C 1
ATOM 562 O O . ALA A 1 75 ? 11.005 -1.277 -6.332 1.00 87.12 75 ALA A O 1
ATOM 563 N N . THR A 1 76 ? 10.080 0.752 -6.047 1.00 91.75 76 THR A N 1
ATOM 564 C CA . THR A 1 76 ? 9.737 0.571 -4.632 1.00 91.75 76 THR A CA 1
ATOM 565 C C . THR A 1 76 ? 8.234 0.612 -4.399 1.00 91.75 76 THR A C 1
ATOM 567 O O . THR A 1 76 ? 7.473 1.164 -5.196 1.00 91.75 76 THR A O 1
ATOM 570 N N . VAL A 1 77 ? 7.811 0.022 -3.283 1.00 92.31 77 VAL A N 1
ATOM 571 C CA . VAL A 1 77 ? 6.431 0.062 -2.795 1.00 92.31 77 VAL A CA 1
ATOM 572 C C . VAL A 1 77 ? 5.994 1.514 -2.584 1.00 92.31 77 VAL A C 1
ATOM 574 O O . VAL A 1 77 ? 4.889 1.865 -2.979 1.00 92.31 77 VAL A O 1
ATOM 577 N N . GLY A 1 78 ? 6.871 2.375 -2.060 1.00 91.75 78 GLY A N 1
ATOM 578 C CA . GLY A 1 78 ? 6.607 3.805 -1.881 1.00 91.75 78 GLY A CA 1
ATOM 579 C C . GLY A 1 78 ? 6.356 4.534 -3.200 1.00 91.75 78 GLY A C 1
ATOM 580 O O . GLY A 1 78 ? 5.392 5.279 -3.311 1.00 91.75 78 GLY A O 1
ATOM 581 N N . ARG A 1 79 ? 7.124 4.239 -4.259 1.00 90.69 79 ARG A N 1
ATOM 582 C CA . ARG A 1 79 ? 6.862 4.828 -5.583 1.00 90.69 79 ARG A CA 1
ATOM 583 C C . ARG A 1 79 ? 5.496 4.420 -6.143 1.00 90.69 79 ARG A C 1
ATOM 585 O O . ARG A 1 79 ? 4.839 5.231 -6.793 1.00 90.69 79 ARG A O 1
ATOM 592 N N . PHE A 1 80 ? 5.082 3.171 -5.932 1.00 92.19 80 PHE A N 1
ATOM 593 C CA . PHE A 1 80 ? 3.724 2.749 -6.275 1.00 92.19 80 PHE A CA 1
ATOM 594 C C . PHE A 1 80 ? 2.684 3.487 -5.419 1.00 92.19 80 PHE A C 1
ATOM 596 O O . PHE A 1 80 ? 1.713 3.998 -5.971 1.00 92.19 80 PHE A O 1
ATOM 603 N N . ALA A 1 81 ? 2.911 3.586 -4.105 1.00 93.00 81 ALA A N 1
ATOM 604 C CA . ALA A 1 81 ? 2.026 4.266 -3.162 1.00 93.00 81 ALA A CA 1
ATOM 605 C C . ALA A 1 81 ? 1.789 5.735 -3.565 1.00 93.00 81 ALA A C 1
ATOM 607 O O . ALA A 1 81 ? 0.638 6.144 -3.722 1.00 93.00 81 ALA A O 1
ATOM 608 N N . ASP A 1 82 ? 2.852 6.472 -3.900 1.00 91.00 82 ASP A N 1
ATOM 609 C CA . ASP A 1 82 ? 2.775 7.824 -4.469 1.00 91.00 82 ASP A CA 1
ATOM 610 C C . ASP A 1 82 ? 1.877 7.870 -5.715 1.00 91.00 82 ASP A C 1
ATOM 612 O O . ASP A 1 82 ? 1.046 8.763 -5.879 1.00 91.00 82 ASP A O 1
ATOM 616 N N . GLY A 1 83 ? 2.022 6.883 -6.604 1.00 89.75 83 GLY A N 1
ATOM 617 C CA . GLY A 1 83 ? 1.269 6.783 -7.851 1.00 89.75 83 GLY A CA 1
ATOM 618 C C . GLY A 1 83 ? -0.234 6.555 -7.669 1.00 89.75 83 GLY A C 1
ATOM 619 O O . GLY A 1 83 ? -1.013 6.932 -8.550 1.00 89.75 83 GLY A O 1
ATOM 620 N N . VAL A 1 84 ? -0.653 5.945 -6.557 1.00 91.81 84 VAL A N 1
ATOM 621 C CA . VAL A 1 84 ? -2.070 5.746 -6.194 1.00 91.81 84 VAL A CA 1
ATOM 622 C C . VAL A 1 84 ? -2.582 6.788 -5.192 1.00 91.81 84 VAL A C 1
ATOM 624 O O . VAL A 1 84 ? -3.757 6.741 -4.843 1.00 91.81 84 VAL A O 1
ATOM 627 N N . ASN A 1 85 ? -1.755 7.750 -4.766 1.00 92.56 85 ASN A N 1
ATOM 628 C CA . ASN A 1 85 ? -2.025 8.671 -3.650 1.00 92.56 85 ASN A CA 1
ATOM 629 C C . ASN A 1 85 ? -2.274 7.956 -2.308 1.00 92.56 85 ASN A C 1
ATOM 631 O O . ASN A 1 85 ? -3.092 8.394 -1.503 1.00 92.56 85 ASN A O 1
ATOM 635 N N . LEU A 1 86 ? -1.581 6.843 -2.078 1.00 94.19 86 LEU A N 1
ATOM 636 C CA . LEU A 1 86 ? -1.498 6.183 -0.782 1.00 94.19 86 LEU A CA 1
ATOM 637 C C . LEU A 1 86 ? -0.267 6.731 -0.056 1.00 94.19 86 LEU A C 1
ATOM 639 O O . LEU A 1 86 ? 0.834 6.671 -0.594 1.00 94.19 86 LEU A O 1
ATOM 643 N N . GLN A 1 87 ? -0.434 7.215 1.170 1.00 95.31 87 GLN A N 1
ATOM 644 C CA . GLN A 1 87 ? 0.693 7.595 2.025 1.00 95.31 87 GLN A CA 1
ATOM 645 C C . GLN A 1 87 ? 0.762 6.619 3.194 1.00 95.31 87 GLN A C 1
ATOM 647 O O . GLN A 1 87 ? -0.233 6.408 3.885 1.00 95.31 87 GLN A O 1
ATOM 652 N N . VAL A 1 88 ? 1.926 6.012 3.409 1.00 93.62 88 VAL A N 1
ATOM 653 C CA . VAL A 1 88 ? 2.152 5.083 4.520 1.00 93.62 88 VAL A CA 1
ATOM 654 C C . VAL A 1 88 ? 3.406 5.511 5.258 1.00 93.62 88 VAL A C 1
ATOM 656 O O . VAL A 1 88 ? 4.461 5.665 4.654 1.00 93.62 88 VAL A O 1
ATOM 659 N N . THR A 1 89 ? 3.280 5.690 6.564 1.00 91.81 89 THR A N 1
ATOM 660 C CA . THR A 1 89 ? 4.398 5.890 7.488 1.00 91.81 89 THR A CA 1
ATOM 661 C C . THR A 1 89 ? 4.481 4.694 8.432 1.00 91.81 89 THR A C 1
ATOM 663 O O . THR A 1 89 ? 3.691 3.754 8.344 1.00 91.81 89 THR A O 1
ATOM 666 N N . GLN A 1 90 ? 5.431 4.726 9.365 1.00 90.31 90 GLN A N 1
ATOM 667 C CA . GLN A 1 90 ? 5.538 3.700 10.408 1.00 90.31 90 GLN A CA 1
ATOM 668 C C . GLN A 1 90 ? 4.316 3.648 11.340 1.00 90.31 90 GLN A C 1
ATOM 670 O O . GLN A 1 90 ? 4.100 2.628 11.976 1.00 90.31 90 GLN A O 1
ATOM 675 N N . ASP A 1 91 ? 3.542 4.731 11.418 1.00 94.81 91 ASP A N 1
ATOM 676 C CA . ASP A 1 91 ? 2.468 4.938 12.393 1.00 94.81 91 ASP A CA 1
ATOM 677 C C . ASP A 1 91 ? 1.144 5.405 11.761 1.00 94.81 91 ASP A C 1
ATOM 679 O O . ASP A 1 91 ? 0.191 5.718 12.477 1.00 94.81 91 ASP A O 1
ATOM 683 N N . SER A 1 92 ? 1.068 5.528 10.429 1.00 96.81 92 SER A N 1
ATOM 684 C CA . SER A 1 92 ? -0.155 5.966 9.752 1.00 96.81 92 SER A CA 1
ATOM 685 C C . SER A 1 92 ? -0.313 5.448 8.324 1.00 96.81 92 SER A C 1
ATOM 687 O O . SER A 1 92 ? 0.659 5.227 7.606 1.00 96.81 92 SER A O 1
ATOM 689 N N . ILE A 1 93 ? -1.569 5.289 7.905 1.00 97.81 93 ILE A N 1
ATOM 690 C CA . ILE A 1 93 ? -1.980 5.005 6.527 1.00 97.81 93 ILE A CA 1
ATOM 691 C C . ILE A 1 93 ? -3.012 6.062 6.134 1.00 97.81 93 ILE A C 1
ATOM 693 O O . ILE A 1 93 ? -4.069 6.144 6.754 1.00 97.81 93 ILE A O 1
ATOM 697 N N . GLU A 1 94 ? -2.738 6.847 5.097 1.00 97.94 94 GLU A N 1
ATOM 698 C CA . GLU A 1 94 ? -3.704 7.754 4.473 1.00 97.94 94 GLU A CA 1
ATOM 699 C C . GLU A 1 94 ? -4.082 7.230 3.089 1.00 97.94 94 GLU A C 1
ATOM 701 O O . GLU A 1 94 ? -3.239 7.083 2.201 1.00 97.94 94 GLU A O 1
ATOM 706 N N . LEU A 1 95 ? -5.366 6.920 2.929 1.00 96.81 95 LEU A N 1
ATOM 707 C CA . LEU A 1 95 ? -5.940 6.392 1.704 1.00 96.81 95 LEU A CA 1
ATOM 708 C C . LEU A 1 95 ? -6.089 7.479 0.629 1.00 96.81 95 LEU A C 1
ATOM 710 O O . LEU A 1 95 ? -6.170 8.665 0.951 1.00 96.81 95 LEU A O 1
ATOM 714 N N . PRO A 1 96 ? -6.268 7.082 -0.646 1.00 93.94 96 PRO A N 1
ATOM 715 C CA . PRO A 1 96 ? -6.461 8.030 -1.746 1.00 93.94 96 PRO A CA 1
ATOM 716 C C . PRO A 1 96 ? -7.692 8.939 -1.607 1.00 93.94 96 PRO A C 1
ATOM 718 O O . PRO A 1 96 ? -7.762 9.986 -2.249 1.00 93.94 96 PRO A O 1
ATOM 721 N N . ASP A 1 97 ? -8.682 8.543 -0.801 1.00 94.00 97 ASP A N 1
ATOM 722 C CA . ASP A 1 97 ? -9.870 9.350 -0.502 1.00 94.00 97 ASP A CA 1
ATOM 723 C C . ASP A 1 97 ? -9.682 10.321 0.681 1.00 94.00 97 ASP A C 1
ATOM 725 O O . ASP A 1 97 ? -10.601 11.073 1.012 1.00 94.00 97 ASP A O 1
ATOM 729 N N . GLY A 1 98 ? -8.492 10.335 1.291 1.00 95.81 98 GLY A N 1
ATOM 730 C CA . GLY A 1 98 ? -8.133 11.163 2.441 1.00 95.81 98 GLY A CA 1
ATOM 731 C C . GLY A 1 98 ? -8.476 10.547 3.798 1.00 95.81 98 GLY A C 1
ATOM 732 O O . GLY A 1 98 ? -8.245 11.185 4.824 1.00 95.81 98 GLY A O 1
ATOM 733 N N . THR A 1 99 ? -9.027 9.331 3.842 1.00 97.56 99 THR A N 1
ATOM 734 C CA . THR A 1 99 ? -9.236 8.610 5.104 1.00 97.56 99 THR A CA 1
ATOM 735 C C . THR A 1 99 ? -7.888 8.242 5.713 1.00 97.56 99 THR A C 1
ATOM 737 O O . THR A 1 99 ? -7.075 7.589 5.062 1.00 97.56 99 THR A O 1
ATOM 740 N N . THR A 1 100 ? -7.657 8.619 6.971 1.00 98.06 100 THR A N 1
ATOM 741 C CA . THR A 1 100 ? -6.417 8.307 7.693 1.00 98.06 100 THR A CA 1
ATOM 742 C C . THR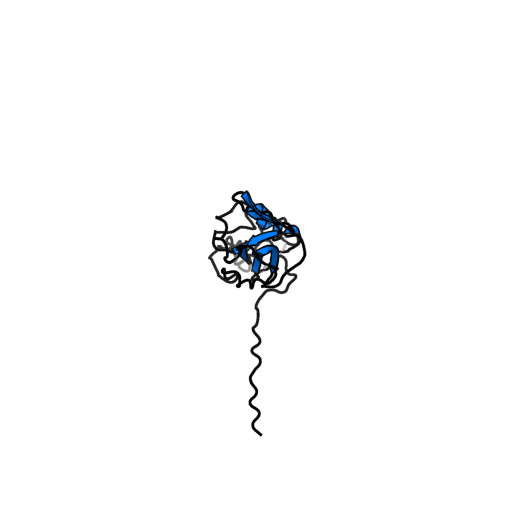 A 1 100 ? -6.671 7.335 8.841 1.00 98.06 100 THR A C 1
ATOM 744 O O . THR A 1 100 ? -7.616 7.524 9.604 1.00 98.06 100 THR A O 1
ATOM 747 N N . TYR A 1 101 ? -5.776 6.364 8.998 1.00 98.19 101 TYR A N 1
ATOM 748 C CA . TYR A 1 101 ? -5.657 5.482 10.158 1.00 98.19 101 TYR A CA 1
ATOM 749 C C . TYR A 1 101 ? -4.309 5.721 10.827 1.00 98.19 101 TYR A C 1
ATOM 751 O O . TYR A 1 101 ? -3.304 5.860 10.125 1.00 98.19 101 TYR A O 1
ATOM 759 N N . ARG A 1 102 ? -4.276 5.797 12.156 1.00 98.12 102 ARG A N 1
ATOM 760 C CA . ARG A 1 102 ? -3.057 6.046 12.934 1.00 98.12 102 ARG A CA 1
ATOM 761 C C . ARG A 1 102 ? -2.945 5.080 14.097 1.00 98.12 102 ARG A C 1
ATOM 763 O O . ARG A 1 102 ? -3.954 4.660 14.651 1.00 98.12 102 ARG A O 1
ATOM 770 N N . ASP A 1 103 ? -1.722 4.786 14.509 1.00 97.94 103 ASP A N 1
ATOM 771 C CA . ASP A 1 103 ? -1.473 3.980 15.701 1.00 97.94 103 ASP A CA 1
ATOM 772 C C . ASP A 1 103 ? -2.275 4.477 16.911 1.00 97.94 103 ASP A C 1
ATOM 774 O O . ASP A 1 103 ? -2.276 5.663 17.254 1.00 97.94 103 ASP A O 1
ATOM 778 N N . GLY A 1 104 ? -2.950 3.541 17.575 1.00 97.44 104 GLY A N 1
ATOM 779 C CA . GLY A 1 104 ? -3.813 3.815 18.719 1.00 97.44 104 GLY A CA 1
ATOM 780 C C . GLY A 1 104 ? -5.256 4.178 18.364 1.00 97.44 104 GLY A C 1
ATOM 781 O O . GLY A 1 104 ? -6.086 4.187 19.274 1.00 97.44 104 GLY A O 1
ATOM 782 N N . ASP A 1 105 ? -5.583 4.414 17.088 1.00 98.19 105 ASP A N 1
ATOM 783 C CA . ASP A 1 105 ? -6.975 4.389 16.634 1.00 98.19 105 ASP A CA 1
ATOM 784 C C . ASP A 1 105 ? -7.565 2.985 16.875 1.00 98.19 105 ASP A C 1
ATOM 786 O O . ASP A 1 105 ? -6.854 1.977 16.913 1.00 98.19 105 ASP A O 1
ATOM 790 N N . GLU A 1 106 ? -8.879 2.902 17.078 1.00 97.50 106 GLU A N 1
ATOM 791 C CA . GLU A 1 106 ? -9.511 1.670 17.553 1.00 97.50 106 GLU A CA 1
ATOM 792 C C . GLU A 1 106 ? -10.129 0.838 16.424 1.00 97.50 106 GLU A C 1
ATOM 794 O O . GLU A 1 106 ? -10.927 1.325 15.620 1.00 97.50 106 GLU A O 1
ATOM 799 N N . CYS A 1 107 ? -9.874 -0.467 16.463 1.00 97.31 107 CYS A N 1
ATOM 800 C CA . CYS A 1 107 ? -10.654 -1.481 15.768 1.00 97.31 107 CYS A CA 1
ATOM 801 C C . CYS A 1 107 ? -11.557 -2.188 16.782 1.00 97.31 107 CYS A C 1
ATOM 803 O O . CYS A 1 107 ? -11.097 -2.973 17.604 1.00 97.31 107 CYS A O 1
ATOM 805 N N . GLY A 1 108 ? -12.861 -1.895 16.762 1.00 93.12 108 GLY A N 1
ATOM 806 C CA . GLY A 1 108 ? -13.820 -2.560 17.655 1.00 93.12 108 GLY A CA 1
ATOM 807 C C . GLY A 1 108 ? -13.588 -2.308 19.154 1.00 93.12 108 GLY A C 1
ATOM 808 O O . GLY A 1 108 ? -14.008 -3.123 19.973 1.00 93.12 108 GLY A O 1
ATOM 809 N N . GLY A 1 109 ? -12.947 -1.190 19.512 1.00 94.56 109 GLY A N 1
ATOM 810 C CA . GLY A 1 109 ? -12.605 -0.830 20.895 1.00 94.56 109 GLY A CA 1
ATOM 811 C C . GLY A 1 109 ? -11.248 -1.355 21.376 1.00 94.56 109 GLY A C 1
ATOM 812 O O . GLY A 1 109 ? -10.933 -1.214 22.556 1.00 94.56 109 GLY A O 1
ATOM 813 N N . GLU A 1 110 ? -10.456 -1.963 20.492 1.00 97.38 110 GLU A N 1
ATOM 814 C CA . GLU A 1 110 ? -9.071 -2.354 20.757 1.00 97.38 110 GLU A CA 1
ATOM 815 C C . GLU A 1 110 ? -8.113 -1.479 19.934 1.00 97.38 110 GLU A C 1
ATOM 817 O O . GLU A 1 110 ? -8.397 -1.234 18.756 1.00 97.38 110 GLU A O 1
ATOM 822 N N . PRO A 1 111 ? -7.006 -0.973 20.512 1.00 98.06 111 PRO A N 1
ATOM 823 C CA . PRO A 1 111 ? -6.047 -0.164 19.770 1.00 98.06 111 PRO A CA 1
ATOM 824 C C . PRO A 1 111 ? -5.405 -0.978 18.644 1.00 98.06 111 PRO A C 1
ATOM 826 O O . PRO A 1 111 ? -4.935 -2.097 18.855 1.00 98.06 111 PRO A O 1
ATOM 829 N N . ALA A 1 112 ? -5.364 -0.388 17.458 1.00 98.38 112 ALA A N 1
ATOM 830 C CA . ALA A 1 112 ? -4.731 -0.949 16.279 1.00 98.38 112 ALA A CA 1
ATOM 831 C C . ALA A 1 112 ? -3.403 -0.246 15.968 1.00 98.38 112 ALA A C 1
ATOM 833 O O . ALA A 1 112 ? -3.159 0.891 16.380 1.00 98.38 112 ALA A O 1
ATOM 834 N N . GLU A 1 113 ? -2.544 -0.958 15.247 1.00 97.88 113 GLU A N 1
ATOM 835 C CA . GLU A 1 113 ? -1.217 -0.503 14.836 1.00 97.88 113 GLU A CA 1
ATOM 836 C C . GLU A 1 113 ? -1.025 -0.671 13.330 1.00 97.88 113 GLU A C 1
ATOM 838 O O . GLU A 1 113 ? -1.567 -1.597 12.704 1.00 97.88 113 GLU A O 1
ATOM 843 N N . VAL A 1 114 ? -0.236 0.235 12.761 1.00 97.75 114 VAL A N 1
ATOM 844 C CA . VAL A 1 114 ? 0.204 0.212 11.377 1.00 97.75 114 VAL A CA 1
ATOM 845 C C . VAL A 1 114 ? 1.381 -0.738 11.227 1.00 97.75 114 VAL A C 1
ATOM 847 O O . VAL A 1 114 ? 2.364 -0.692 11.962 1.00 97.75 114 VAL A O 1
ATOM 850 N N . ARG A 1 115 ? 1.282 -1.632 10.245 1.00 96.69 115 ARG A N 1
ATOM 851 C CA . ARG A 1 115 ? 2.340 -2.578 9.884 1.00 96.69 115 ARG A CA 1
ATOM 852 C C . ARG A 1 115 ? 2.410 -2.746 8.380 1.00 96.69 115 ARG A C 1
ATOM 854 O O . ARG A 1 115 ? 1.390 -2.708 7.691 1.00 96.69 115 ARG A O 1
ATOM 861 N N . ILE A 1 116 ? 3.603 -3.042 7.882 1.00 96.31 116 ILE A N 1
ATOM 862 C CA . ILE A 1 116 ? 3.788 -3.534 6.520 1.00 96.31 116 ILE A CA 1
ATOM 863 C C . ILE A 1 116 ? 4.126 -5.017 6.610 1.00 96.31 116 ILE A C 1
ATOM 865 O O . ILE A 1 116 ? 5.102 -5.403 7.252 1.00 96.31 116 ILE A O 1
ATOM 869 N N . LEU A 1 117 ? 3.314 -5.856 5.971 1.00 96.31 117 LEU A N 1
ATOM 870 C CA . LEU A 1 117 ? 3.612 -7.272 5.815 1.00 96.31 117 LEU A CA 1
ATOM 871 C C . LEU A 1 117 ? 4.150 -7.528 4.415 1.00 96.31 117 LEU A C 1
ATOM 873 O O . LEU A 1 117 ? 3.572 -7.082 3.427 1.00 96.31 117 LEU A O 1
ATOM 877 N N . ARG A 1 118 ? 5.212 -8.318 4.322 1.00 95.00 118 ARG A N 1
ATOM 878 C CA . ARG A 1 118 ? 5.729 -8.864 3.075 1.00 95.00 118 ARG A CA 1
ATOM 879 C C . ARG A 1 118 ? 5.712 -10.375 3.146 1.00 95.00 118 ARG A C 1
ATOM 881 O O . ARG A 1 118 ? 6.243 -10.964 4.077 1.00 95.00 118 ARG A O 1
ATOM 888 N N . ASP A 1 119 ? 5.077 -10.994 2.158 1.00 94.62 119 ASP A N 1
ATOM 889 C CA . ASP A 1 119 ? 4.902 -12.450 2.092 1.00 94.62 119 ASP A CA 1
ATOM 890 C C . ASP A 1 119 ? 4.274 -13.050 3.379 1.00 94.62 119 ASP A C 1
ATOM 892 O O . ASP A 1 119 ? 4.501 -14.213 3.716 1.00 94.62 119 ASP A O 1
ATOM 896 N N . GLY A 1 120 ? 3.455 -12.249 4.081 1.00 94.69 120 GLY A N 1
ATOM 897 C CA . GLY A 1 120 ? 2.794 -12.591 5.348 1.00 94.69 120 GLY A CA 1
ATOM 898 C C . GLY A 1 120 ? 3.601 -12.281 6.616 1.00 94.69 120 GLY A C 1
ATOM 899 O O . GLY A 1 120 ? 3.113 -12.535 7.712 1.00 94.69 120 GLY A O 1
ATOM 900 N N . GLU A 1 121 ? 4.808 -11.731 6.492 1.00 95.00 121 GLU A N 1
ATOM 901 C CA . GLU A 1 121 ? 5.708 -11.446 7.613 1.00 95.00 121 GLU A CA 1
ATOM 902 C C . GLU A 1 121 ? 5.897 -9.937 7.783 1.00 95.00 121 GLU A C 1
ATOM 904 O O . GLU A 1 121 ? 6.067 -9.220 6.798 1.00 95.00 121 GLU A O 1
ATOM 909 N N . ALA A 1 122 ? 5.877 -9.441 9.022 1.00 94.38 122 ALA A N 1
ATOM 910 C CA . ALA A 1 122 ? 6.117 -8.026 9.286 1.00 94.38 122 ALA A CA 1
ATOM 911 C C . ALA A 1 122 ? 7.541 -7.633 8.876 1.00 94.38 122 ALA A C 1
ATOM 913 O O . ALA A 1 122 ? 8.501 -8.357 9.152 1.00 94.38 122 ALA A O 1
ATOM 914 N N . VAL A 1 123 ? 7.663 -6.486 8.214 1.00 93.38 123 VAL A N 1
ATOM 915 C CA . VAL A 1 123 ? 8.947 -5.903 7.828 1.00 93.38 123 VAL A CA 1
ATOM 916 C C . VAL A 1 123 ? 9.089 -4.509 8.418 1.00 93.38 123 VAL A C 1
ATOM 918 O O . VAL A 1 123 ? 8.133 -3.739 8.444 1.00 93.38 123 VAL A O 1
ATOM 921 N N . ASP A 1 124 ? 10.304 -4.197 8.858 1.00 87.75 124 ASP A N 1
ATOM 922 C CA . ASP A 1 124 ? 10.695 -2.845 9.240 1.00 87.75 124 ASP A CA 1
ATOM 923 C C . ASP A 1 124 ? 11.107 -2.039 7.996 1.00 87.75 124 ASP A C 1
ATOM 925 O O . ASP A 1 124 ? 11.608 -2.603 7.015 1.00 87.75 124 ASP A O 1
ATOM 929 N N . GLY A 1 125 ? 10.960 -0.716 8.067 1.00 82.69 125 GLY A N 1
ATOM 930 C CA . GLY A 1 125 ? 11.393 0.225 7.029 1.00 82.69 125 GLY A CA 1
ATOM 931 C C . GLY A 1 125 ? 10.242 1.006 6.403 1.00 82.69 125 GLY A C 1
ATOM 932 O O . GLY A 1 125 ? 9.073 0.637 6.520 1.00 82.69 125 GLY A O 1
ATOM 933 N N . GLU A 1 126 ? 10.586 2.107 5.742 1.00 87.38 126 GLU A N 1
ATOM 934 C CA . GLU A 1 126 ? 9.597 2.934 5.050 1.00 87.38 126 GLU A CA 1
ATOM 935 C C . GLU A 1 126 ? 9.250 2.325 3.673 1.00 87.38 126 GLU A C 1
ATOM 937 O O . GLU A 1 126 ? 10.089 1.644 3.063 1.00 87.38 126 GLU A O 1
ATOM 942 N N . PRO A 1 127 ? 8.028 2.530 3.145 1.00 88.12 127 PRO A N 1
ATOM 943 C CA . PRO A 1 127 ? 7.629 2.023 1.828 1.00 88.12 127 PRO A CA 1
ATOM 944 C C . PRO A 1 127 ? 8.625 2.353 0.706 1.00 88.12 127 PRO A C 1
ATOM 946 O O . PRO A 1 127 ? 8.822 1.561 -0.220 1.00 88.12 127 PRO A O 1
ATOM 949 N N . GLU A 1 128 ? 9.276 3.509 0.787 1.00 89.25 128 GLU A N 1
ATOM 950 C CA . GLU A 1 128 ? 10.276 4.014 -0.150 1.00 89.25 128 GLU A CA 1
ATOM 951 C C . GLU A 1 128 ? 11.547 3.159 -0.176 1.00 89.25 128 GLU A C 1
ATOM 953 O O . GLU A 1 128 ? 12.266 3.170 -1.173 1.00 89.25 128 GLU A O 1
ATOM 958 N N . GLU A 1 129 ? 11.819 2.387 0.875 1.00 89.12 129 GLU A N 1
ATOM 959 C CA . GLU A 1 129 ? 12.976 1.494 0.980 1.00 89.12 129 GLU A CA 1
ATOM 960 C C . GLU A 1 129 ? 12.640 0.056 0.542 1.00 89.12 129 GLU A C 1
ATOM 962 O O . GLU A 1 129 ? 13.523 -0.743 0.197 1.00 89.12 129 GLU A O 1
ATOM 967 N N . LEU A 1 130 ? 11.348 -0.286 0.503 1.00 90.81 130 LEU A N 1
ATOM 968 C CA . LEU A 1 130 ? 10.864 -1.612 0.144 1.00 90.81 130 LEU A CA 1
ATOM 969 C C . LEU A 1 130 ? 10.825 -1.789 -1.376 1.00 90.81 130 LEU A C 1
ATOM 971 O O . LEU A 1 130 ? 9.896 -1.368 -2.055 1.00 90.81 130 LEU A O 1
ATOM 975 N N . ARG A 1 131 ? 11.818 -2.487 -1.930 1.00 91.88 131 ARG A N 1
ATOM 976 C CA . ARG A 1 131 ? 11.848 -2.843 -3.363 1.00 91.88 131 ARG A CA 1
ATOM 977 C C . ARG A 1 131 ? 10.715 -3.789 -3.748 1.00 91.88 131 ARG A C 1
ATOM 979 O O . ARG A 1 131 ? 10.410 -4.697 -2.975 1.00 91.88 131 ARG A O 1
ATOM 986 N N . LEU A 1 132 ? 10.163 -3.625 -4.944 1.00 91.00 132 LEU A N 1
ATOM 987 C CA . LEU A 1 132 ? 9.141 -4.509 -5.506 1.00 91.00 132 LEU A CA 1
ATOM 988 C C . LEU A 1 132 ? 9.707 -5.902 -5.835 1.00 91.00 132 LEU A C 1
ATOM 990 O O . LEU A 1 132 ? 10.901 -6.044 -6.122 1.00 91.00 132 LEU A O 1
ATOM 994 N N . ARG A 1 133 ? 8.862 -6.938 -5.769 1.00 90.38 133 ARG A N 1
ATOM 995 C CA . ARG A 1 133 ? 9.229 -8.350 -5.971 1.00 90.38 133 ARG A CA 1
ATOM 996 C C . ARG A 1 133 ? 8.248 -9.078 -6.888 1.00 90.38 133 ARG A C 1
ATOM 998 O O . ARG A 1 133 ? 7.068 -9.191 -6.575 1.00 90.38 133 ARG A O 1
ATOM 1005 N N . ASP A 1 134 ? 8.779 -9.678 -7.951 1.00 91.00 134 ASP A N 1
ATOM 1006 C CA . ASP A 1 134 ? 8.016 -10.560 -8.841 1.00 91.00 134 ASP A CA 1
ATOM 1007 C C . ASP A 1 134 ? 7.418 -11.758 -8.088 1.00 91.00 134 ASP A C 1
ATOM 1009 O O . ASP A 1 134 ? 8.138 -12.544 -7.460 1.00 91.00 134 ASP A O 1
ATOM 1013 N N . GLY A 1 135 ? 6.098 -11.914 -8.165 1.00 91.38 135 GLY A N 1
ATOM 1014 C CA . GLY A 1 135 ? 5.361 -13.024 -7.571 1.00 91.38 135 GLY A CA 1
ATOM 1015 C C . GLY A 1 135 ? 5.187 -12.948 -6.050 1.00 91.38 135 GLY A C 1
ATOM 1016 O O . GLY A 1 135 ? 4.747 -13.941 -5.458 1.00 91.38 135 GLY A O 1
ATOM 1017 N N . GLY A 1 136 ? 5.573 -11.833 -5.421 1.00 93.31 136 GLY A N 1
ATOM 1018 C CA . GLY A 1 136 ? 5.456 -11.604 -3.979 1.00 93.31 136 GLY A CA 1
ATOM 1019 C C . GLY A 1 136 ? 4.126 -10.973 -3.568 1.00 93.31 136 GLY A C 1
ATOM 1020 O O . GLY A 1 136 ? 3.258 -10.703 -4.405 1.00 93.31 136 GLY A O 1
ATOM 1021 N N . THR A 1 137 ? 3.979 -10.721 -2.266 1.00 96.00 137 THR A N 1
ATOM 1022 C CA . THR A 1 137 ? 2.837 -9.970 -1.723 1.00 96.00 137 THR A CA 1
ATOM 1023 C C . THR A 1 137 ? 3.277 -8.891 -0.738 1.00 96.00 137 THR A C 1
ATOM 1025 O O . THR A 1 137 ? 4.144 -9.152 0.100 1.00 96.00 137 THR A O 1
ATOM 1028 N N . VAL A 1 138 ? 2.599 -7.746 -0.748 1.00 97.00 138 VAL A N 1
ATOM 1029 C CA . VAL A 1 138 ? 2.722 -6.692 0.265 1.00 97.00 138 VAL A CA 1
ATOM 1030 C C . VAL A 1 138 ? 1.348 -6.329 0.837 1.00 97.00 138 VAL A C 1
ATOM 1032 O O . VAL A 1 138 ? 0.379 -6.189 0.101 1.00 97.00 138 VAL A O 1
ATOM 1035 N N . ALA A 1 139 ? 1.224 -6.183 2.151 1.00 97.69 139 ALA A N 1
ATOM 1036 C CA . ALA A 1 139 ? -0.004 -5.707 2.781 1.00 97.69 139 ALA A CA 1
ATOM 1037 C C . ALA A 1 139 ? 0.293 -4.534 3.712 1.00 97.69 139 ALA A C 1
ATOM 1039 O O . ALA A 1 139 ? 1.194 -4.619 4.543 1.00 97.69 139 ALA A O 1
ATOM 1040 N N . PHE A 1 140 ? -0.496 -3.470 3.595 1.00 97.69 140 PHE A N 1
ATOM 1041 C CA . PHE A 1 140 ? -0.528 -2.373 4.557 1.00 97.69 140 PHE A CA 1
ATOM 1042 C C . PHE A 1 140 ? -1.639 -2.673 5.554 1.00 97.69 140 PHE A C 1
ATOM 1044 O O . PHE A 1 140 ? -2.802 -2.794 5.170 1.00 97.69 140 PHE A O 1
ATOM 1051 N N . VAL A 1 141 ? -1.281 -2.876 6.812 1.00 98.38 141 VAL A N 1
ATOM 1052 C CA . VAL A 1 141 ? -2.186 -3.387 7.837 1.00 98.38 141 VAL A CA 1
ATOM 1053 C C . VAL A 1 141 ? -2.422 -2.304 8.867 1.00 98.38 141 VAL A C 1
ATOM 1055 O O . VAL A 1 141 ? -1.465 -1.751 9.389 1.00 98.38 141 VAL A O 1
ATOM 1058 N N . PHE A 1 142 ? -3.686 -2.062 9.188 1.00 98.62 142 PHE A N 1
ATOM 1059 C CA . PHE A 1 142 ? -4.128 -1.339 10.369 1.00 98.62 142 PHE A CA 1
ATOM 1060 C C . PHE A 1 142 ? -5.088 -2.244 11.147 1.00 98.62 142 PHE A C 1
ATOM 1062 O O . PHE A 1 142 ? -6.246 -2.423 10.764 1.00 98.62 142 PHE A O 1
ATOM 1069 N N . ALA A 1 143 ? -4.583 -2.897 12.189 1.00 98.44 143 ALA A N 1
ATOM 1070 C CA . ALA A 1 143 ? -5.337 -3.858 12.998 1.00 98.44 143 ALA A CA 1
ATOM 1071 C C . ALA A 1 143 ? -4.663 -4.045 14.369 1.00 98.44 143 ALA A C 1
ATOM 1073 O O . ALA A 1 143 ? -3.488 -3.686 14.495 1.00 98.44 143 ALA A O 1
ATOM 1074 N N . PRO A 1 144 ? -5.344 -4.632 15.373 1.00 98.19 144 PRO A N 1
ATOM 1075 C CA . PRO A 1 144 ? -4.713 -5.001 16.639 1.00 98.19 144 PRO A CA 1
ATOM 1076 C C . PRO A 1 144 ? -3.432 -5.818 16.443 1.00 98.19 144 PRO A C 1
ATOM 1078 O O . PRO A 1 144 ? -3.296 -6.576 15.473 1.00 98.19 144 PRO A O 1
ATOM 1081 N N . ALA A 1 145 ? -2.477 -5.663 17.358 1.00 95.44 145 ALA A N 1
ATOM 1082 C CA . ALA A 1 145 ? -1.140 -6.243 17.227 1.00 95.44 145 ALA A CA 1
ATOM 1083 C C . ALA A 1 145 ? -1.155 -7.775 17.071 1.00 95.44 145 ALA A C 1
ATOM 1085 O O . ALA A 1 145 ? -0.367 -8.343 16.313 1.00 95.44 145 ALA A O 1
ATOM 1086 N N . ASP A 1 146 ? -2.088 -8.452 17.734 1.00 94.75 146 ASP A N 1
ATOM 1087 C CA . ASP A 1 146 ? -2.274 -9.903 17.705 1.00 94.75 146 ASP A CA 1
ATOM 1088 C C . ASP A 1 146 ? -3.282 -10.384 16.647 1.00 94.75 146 ASP A C 1
ATOM 1090 O O . ASP A 1 146 ? -3.535 -11.587 16.548 1.00 94.75 146 ASP A O 1
ATOM 1094 N N . ALA A 1 147 ? -3.829 -9.480 15.826 1.00 96.25 147 ALA A N 1
ATOM 1095 C CA . ALA A 1 147 ? -4.741 -9.845 14.751 1.00 96.25 147 ALA A CA 1
ATOM 1096 C C . ALA A 1 147 ? -4.060 -10.767 13.726 1.00 96.25 147 ALA A C 1
ATOM 1098 O O . ALA A 1 147 ? -2.994 -10.458 13.187 1.00 96.25 147 ALA A O 1
ATOM 1099 N N . GLU A 1 148 ? -4.713 -11.888 13.415 1.00 95.31 148 GLU A N 1
ATOM 1100 C CA . GLU A 1 148 ? -4.283 -12.783 12.344 1.00 95.31 148 GLU A CA 1
ATOM 1101 C C . GLU A 1 148 ? -4.709 -12.205 10.993 1.00 95.31 148 GLU A C 1
ATOM 1103 O O . GLU A 1 148 ? -5.897 -12.033 10.716 1.00 95.31 148 GLU A O 1
ATOM 1108 N N . ILE A 1 149 ? -3.725 -11.892 10.149 1.00 97.62 149 ILE A N 1
ATOM 1109 C CA . ILE A 1 149 ? -3.969 -11.270 8.849 1.00 97.62 149 ILE A CA 1
ATOM 1110 C C . ILE A 1 149 ? -4.074 -12.372 7.786 1.00 97.62 149 ILE A C 1
ATOM 1112 O O . ILE A 1 149 ? -3.113 -13.129 7.599 1.00 97.62 149 ILE A O 1
ATOM 1116 N N . PRO A 1 150 ? -5.214 -12.503 7.080 1.00 97.12 150 PRO A N 1
ATOM 1117 C CA . PRO A 1 150 ? -5.333 -13.469 5.997 1.00 97.12 150 PRO A CA 1
ATOM 1118 C C . PRO A 1 150 ? -4.372 -13.118 4.849 1.00 97.12 150 PRO A C 1
ATOM 1120 O O . PRO A 1 150 ? -3.953 -11.970 4.727 1.00 97.12 150 PRO A O 1
ATOM 1123 N N . PRO A 1 151 ? -4.028 -14.070 3.966 1.00 96.38 151 PRO A N 1
ATOM 1124 C CA . PRO A 1 151 ? -3.233 -13.767 2.780 1.00 96.38 151 PRO A CA 1
ATOM 1125 C C . PRO A 1 151 ? -3.885 -12.693 1.901 1.00 96.38 151 PRO A C 1
ATOM 1127 O O . PRO A 1 151 ? -5.113 -12.642 1.787 1.00 96.38 151 PRO A O 1
ATOM 1130 N N . VAL A 1 152 ? -3.054 -11.897 1.219 1.00 96.75 152 VAL A N 1
ATOM 1131 C CA . VAL A 1 152 ? -3.525 -10.925 0.221 1.00 96.75 152 VAL A CA 1
ATOM 1132 C C . VAL A 1 152 ? -4.401 -11.646 -0.821 1.00 96.75 152 VAL A C 1
ATOM 1134 O O . VAL A 1 152 ? -3.979 -12.689 -1.328 1.00 96.75 152 VAL A O 1
ATOM 1137 N N . PRO A 1 153 ? -5.607 -11.139 -1.155 1.00 94.06 153 PRO A N 1
ATOM 1138 C CA . PRO A 1 153 ? -6.562 -11.894 -1.972 1.00 94.06 153 PRO A CA 1
ATOM 1139 C C . PRO A 1 153 ? -6.138 -12.111 -3.429 1.00 94.06 153 PRO A C 1
ATOM 1141 O O . PRO A 1 153 ? -6.565 -13.085 -4.052 1.00 94.06 153 PRO A O 1
ATOM 1144 N N . ALA A 1 154 ? -5.355 -11.189 -3.995 1.00 92.88 154 ALA A N 1
ATOM 1145 C CA . ALA A 1 154 ? -4.911 -11.268 -5.380 1.00 92.88 154 ALA A CA 1
ATOM 1146 C C . ALA A 1 154 ? -3.785 -12.303 -5.545 1.00 92.88 154 ALA A C 1
ATOM 1148 O O . ALA A 1 154 ? -2.863 -12.372 -4.735 1.00 92.88 154 ALA A O 1
ATOM 1149 N N . ASP A 1 155 ? -3.848 -13.096 -6.617 1.00 90.62 155 ASP A N 1
ATOM 1150 C CA . ASP A 1 155 ? -2.774 -14.022 -6.986 1.00 90.62 155 ASP A CA 1
ATOM 1151 C C . ASP A 1 155 ? -1.731 -13.282 -7.840 1.00 90.62 155 ASP A C 1
ATOM 1153 O O . ASP A 1 155 ? -2.036 -12.943 -8.986 1.00 90.62 155 ASP A O 1
ATOM 1157 N N . PRO A 1 156 ? -0.497 -13.064 -7.346 1.00 86.88 156 PRO A N 1
ATOM 1158 C CA . PRO A 1 156 ? 0.543 -12.364 -8.097 1.00 86.88 156 PRO A CA 1
ATOM 1159 C C . PRO A 1 156 ? 1.072 -13.175 -9.288 1.00 86.88 156 PRO A C 1
ATOM 1161 O O . PRO A 1 156 ? 1.878 -12.684 -10.065 1.00 86.88 156 PRO A O 1
ATOM 1164 N N . ARG A 1 157 ? 0.658 -14.436 -9.457 1.00 85.06 157 ARG A N 1
ATOM 1165 C CA . ARG A 1 157 ? 0.984 -15.244 -10.645 1.00 85.06 157 ARG A CA 1
ATOM 1166 C C . ARG A 1 157 ? -0.123 -15.237 -11.683 1.00 85.06 157 ARG A C 1
ATOM 1168 O O . ARG A 1 157 ? 0.006 -15.907 -12.710 1.00 85.06 157 ARG A O 1
ATOM 1175 N N . ARG A 1 158 ? -1.222 -14.533 -11.415 1.00 78.00 158 ARG A N 1
ATOM 1176 C CA . ARG A 1 158 ? -2.307 -14.403 -12.370 1.00 78.00 158 ARG A CA 1
ATOM 1177 C C . ARG A 1 158 ? -1.796 -13.647 -13.589 1.00 78.00 158 ARG A C 1
ATOM 1179 O O . ARG A 1 158 ? -1.474 -12.469 -13.515 1.00 78.00 158 ARG A O 1
ATOM 1186 N N . ASP A 1 159 ? -1.797 -14.329 -14.724 1.00 66.12 159 ASP A N 1
ATOM 1187 C CA . ASP A 1 159 ? -1.686 -13.671 -16.016 1.00 66.12 159 ASP A CA 1
ATOM 1188 C C . ASP A 1 159 ? -2.987 -12.893 -16.257 1.00 66.12 159 ASP A C 1
ATOM 1190 O O . ASP A 1 159 ? -4.051 -13.488 -16.451 1.00 66.12 159 ASP A O 1
ATOM 1194 N N . ASN A 1 160 ? -2.932 -11.565 -16.146 1.00 59.56 160 ASN A N 1
ATOM 1195 C CA . ASN A 1 160 ? -4.071 -10.695 -16.440 1.00 59.56 160 ASN A CA 1
ATOM 1196 C C . ASN A 1 160 ? -3.931 -9.999 -17.802 1.00 59.56 160 ASN A C 1
ATOM 1198 O O . ASN A 1 160 ? -4.593 -8.995 -18.051 1.00 59.56 160 ASN A O 1
ATOM 1202 N N . GLY A 1 161 ? -3.102 -10.547 -18.702 1.00 51.03 161 GLY A N 1
ATOM 1203 C C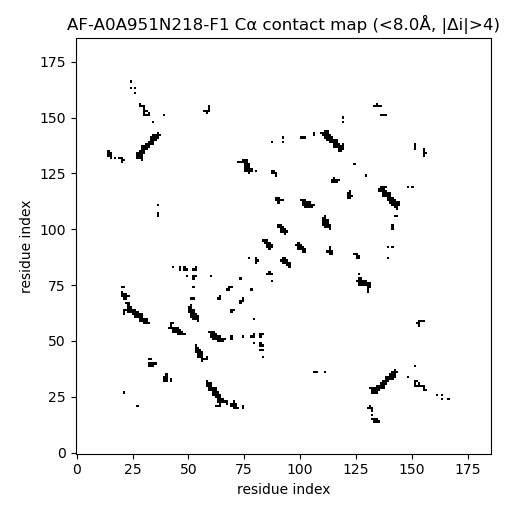A . GLY A 1 161 ? -3.047 -10.107 -20.091 1.00 51.03 161 GLY A CA 1
ATOM 1204 C C . GLY A 1 161 ? -2.521 -8.688 -20.278 1.00 51.03 161 GLY A C 1
ATOM 1205 O O . GLY A 1 161 ? -2.870 -8.064 -21.282 1.00 51.03 161 GLY A O 1
ATOM 1206 N N . GLY A 1 162 ? -1.677 -8.186 -19.367 1.00 43.44 162 GLY A N 1
ATOM 1207 C CA . GLY A 1 162 ? -0.810 -7.058 -19.690 1.00 43.44 162 GLY A CA 1
ATOM 1208 C C . GLY A 1 162 ? 0.024 -7.492 -20.887 1.00 43.44 162 GLY A C 1
ATOM 1209 O O . GLY A 1 162 ? 0.922 -8.334 -20.795 1.00 43.44 162 GLY A O 1
ATOM 1210 N N . GLN A 1 163 ? -0.396 -7.050 -22.070 1.00 36.84 163 GLN A N 1
ATOM 1211 C CA . GLN A 1 163 ? 0.343 -7.299 -23.284 1.00 36.84 163 GLN A CA 1
ATOM 1212 C C . GLN A 1 163 ? 1.716 -6.708 -22.992 1.00 36.84 163 GLN A C 1
ATOM 1214 O O . GLN A 1 163 ? 1.821 -5.493 -22.816 1.00 36.84 163 GLN A O 1
ATOM 1219 N N . ALA A 1 164 ? 2.759 -7.543 -22.953 1.00 38.50 164 ALA A N 1
ATOM 1220 C CA . ALA A 1 164 ? 4.088 -7.016 -23.196 1.00 38.50 164 ALA A CA 1
ATOM 1221 C C . ALA A 1 164 ? 3.927 -6.080 -24.407 1.00 38.50 164 ALA A C 1
ATOM 1223 O O . ALA A 1 164 ? 3.288 -6.506 -25.387 1.00 38.50 164 ALA A O 1
ATOM 1224 N N . PRO A 1 165 ? 4.396 -4.813 -24.364 1.00 40.66 165 PRO A N 1
ATOM 1225 C CA . PRO A 1 165 ? 4.499 -4.064 -25.609 1.00 40.66 165 PRO A CA 1
ATOM 1226 C C . PRO A 1 165 ? 5.187 -5.021 -26.578 1.00 40.66 165 PRO A C 1
ATOM 1228 O O . PRO A 1 165 ? 6.109 -5.699 -26.113 1.00 40.66 165 PRO A O 1
ATOM 1231 N N . PRO A 1 166 ? 4.700 -5.192 -27.826 1.00 36.38 166 PRO A N 1
ATOM 1232 C CA . PRO A 1 166 ? 5.341 -6.104 -28.754 1.00 36.38 166 PRO A CA 1
ATOM 1233 C C . PRO A 1 166 ? 6.811 -5.729 -28.719 1.00 36.38 166 PRO A C 1
ATOM 1235 O O . PRO A 1 166 ? 7.181 -4.628 -29.130 1.00 36.38 166 PRO A O 1
ATOM 1238 N N . GLY A 1 167 ? 7.611 -6.584 -28.072 1.00 38.09 167 GLY A N 1
ATOM 1239 C CA . GLY A 1 167 ? 9.044 -6.438 -28.099 1.00 38.09 167 GLY A CA 1
ATOM 1240 C C . GLY A 1 167 ? 9.322 -6.418 -29.575 1.00 38.09 167 GLY A C 1
ATOM 1241 O O . GLY A 1 167 ? 8.764 -7.261 -30.281 1.00 38.09 167 GLY A O 1
ATOM 1242 N N . ASP A 1 168 ? 10.042 -5.400 -30.034 1.00 40.16 168 ASP A N 1
ATOM 1243 C CA . ASP A 1 168 ? 10.539 -5.365 -31.391 1.00 40.16 168 ASP A CA 1
ATOM 1244 C C . ASP A 1 168 ? 11.093 -6.760 -31.674 1.00 40.16 168 ASP A C 1
ATOM 1246 O O . ASP A 1 168 ? 12.166 -7.140 -31.197 1.00 40.16 168 ASP A O 1
ATOM 1250 N N . GLU A 1 169 ? 10.297 -7.562 -32.386 1.00 36.09 169 GLU A N 1
ATOM 1251 C CA . GLU A 1 169 ? 10.768 -8.712 -33.108 1.00 36.09 169 GLU A CA 1
ATOM 1252 C C . GLU A 1 169 ? 11.802 -8.067 -34.003 1.00 36.09 169 GLU A C 1
ATOM 1254 O O . GLU A 1 169 ? 11.473 -7.385 -34.977 1.00 36.09 169 GLU A O 1
ATOM 1259 N N . ALA A 1 170 ? 13.066 -8.173 -33.586 1.00 41.81 170 ALA A N 1
ATOM 1260 C CA . ALA A 1 170 ? 14.176 -7.885 -34.456 1.00 41.81 170 ALA A CA 1
ATOM 1261 C C . ALA A 1 170 ? 13.812 -8.599 -35.755 1.00 41.81 170 ALA A C 1
ATOM 1263 O O . ALA A 1 170 ? 13.546 -9.809 -35.698 1.00 41.81 170 ALA A O 1
ATOM 1264 N N . PRO A 1 171 ? 13.680 -7.882 -36.887 1.00 36.16 171 PRO A N 1
ATOM 1265 C CA . PRO A 1 171 ? 13.290 -8.539 -38.109 1.00 36.16 171 PRO A CA 1
ATOM 1266 C C . PRO A 1 171 ? 14.302 -9.655 -38.306 1.00 36.16 171 PRO A C 1
ATOM 1268 O O . PRO A 1 171 ? 15.506 -9.401 -38.405 1.00 36.16 171 PRO A O 1
ATOM 1271 N N . SER A 1 172 ? 13.810 -10.895 -38.296 1.00 45.88 172 SER A N 1
ATOM 1272 C CA . SER A 1 172 ? 14.552 -12.042 -38.794 1.00 45.88 172 SER A CA 1
ATOM 1273 C C . SER A 1 172 ? 14.665 -11.818 -40.294 1.00 45.88 172 SER A C 1
ATOM 1275 O O . SER A 1 172 ? 13.901 -12.344 -41.095 1.00 45.88 172 SER A O 1
ATOM 1277 N N . GLY A 1 173 ? 15.549 -10.893 -40.658 1.00 36.69 173 GLY A N 1
ATOM 1278 C CA . GLY A 1 173 ? 16.025 -10.717 -42.003 1.00 36.69 173 GLY A CA 1
ATOM 1279 C C . GLY A 1 173 ? 16.925 -11.900 -42.261 1.00 36.69 173 GLY A C 1
ATOM 1280 O O . GLY A 1 173 ? 18.089 -11.892 -41.865 1.00 36.69 173 GLY A O 1
ATOM 1281 N N . ASP A 1 174 ? 16.364 -12.918 -42.903 1.00 41.66 174 ASP A N 1
ATOM 1282 C CA . ASP A 1 174 ? 17.129 -13.825 -43.737 1.00 41.66 174 ASP A CA 1
ATOM 1283 C C . ASP A 1 174 ? 18.070 -12.973 -44.599 1.00 41.66 174 ASP A C 1
ATOM 1285 O O . ASP A 1 174 ? 17.641 -12.280 -45.524 1.00 41.66 174 ASP A O 1
ATOM 1289 N N . ILE A 1 175 ? 19.357 -12.968 -44.256 1.00 48.84 175 ILE A N 1
ATOM 1290 C CA . ILE A 1 175 ? 20.402 -12.526 -45.169 1.00 48.84 175 ILE A CA 1
ATOM 1291 C C . ILE A 1 175 ? 20.679 -13.743 -46.054 1.00 48.84 175 ILE A C 1
ATOM 1293 O O . ILE A 1 175 ? 21.275 -14.702 -45.562 1.00 48.84 175 ILE A O 1
ATOM 1297 N N . PRO A 1 176 ? 20.253 -13.769 -47.330 1.00 44.62 176 PRO A N 1
ATOM 1298 C CA . PRO A 1 176 ? 20.715 -14.806 -48.231 1.00 44.62 176 PRO A CA 1
ATOM 1299 C C . PRO A 1 176 ? 22.226 -14.650 -48.436 1.00 44.62 176 PRO A C 1
ATOM 1301 O O . PRO A 1 176 ? 22.708 -13.572 -48.793 1.00 44.62 176 PRO A O 1
ATOM 1304 N N . ASP A 1 177 ? 22.952 -15.746 -48.207 1.00 44.56 177 ASP A N 1
ATOM 1305 C CA . ASP A 1 177 ? 24.359 -15.931 -48.558 1.00 44.56 177 ASP A CA 1
ATOM 1306 C C . ASP A 1 177 ? 24.642 -15.401 -49.973 1.00 44.56 177 ASP A C 1
ATOM 1308 O O . ASP A 1 177 ? 24.136 -15.921 -50.972 1.00 44.56 177 ASP A O 1
ATOM 1312 N N . ALA A 1 178 ? 25.484 -14.372 -50.068 1.00 42.78 178 ALA A N 1
ATOM 1313 C CA . ALA A 1 178 ? 26.080 -13.966 -51.332 1.00 42.78 178 ALA A CA 1
ATOM 1314 C C . ALA A 1 178 ? 27.364 -14.790 -51.558 1.00 42.78 178 ALA A C 1
ATOM 1316 O O . ALA A 1 178 ? 28.244 -14.790 -50.693 1.00 42.78 178 ALA A O 1
ATOM 1317 N N . PRO A 1 179 ? 27.521 -15.484 -52.701 1.00 42.16 179 PRO A N 1
ATOM 1318 C CA . PRO A 1 179 ? 28.715 -16.274 -52.964 1.00 42.16 179 PRO A CA 1
ATOM 1319 C C . PRO A 1 179 ? 29.926 -15.387 -53.285 1.00 42.16 179 PRO A C 1
ATOM 1321 O O . PRO A 1 179 ? 29.828 -14.370 -53.973 1.00 42.16 179 PRO A O 1
ATOM 1324 N N . ALA A 1 180 ? 31.095 -15.825 -52.819 1.00 47.84 180 ALA A N 1
ATOM 1325 C CA . ALA A 1 180 ? 32.388 -15.233 -53.135 1.00 47.84 180 ALA A CA 1
ATOM 1326 C C . ALA A 1 180 ? 32.752 -15.379 -54.628 1.00 47.84 180 ALA A C 1
ATOM 1328 O O . ALA A 1 180 ? 32.627 -16.462 -55.199 1.00 47.84 180 ALA A O 1
ATOM 1329 N N . SER A 1 181 ? 33.278 -14.312 -55.238 1.00 40.91 181 SER A N 1
ATOM 1330 C CA . SER A 1 181 ? 34.141 -14.340 -56.438 1.00 40.91 181 SER A CA 1
ATOM 1331 C C . SER A 1 181 ? 34.839 -12.976 -56.569 1.00 40.91 181 SER A C 1
ATOM 1333 O O . SER A 1 181 ? 34.180 -11.952 -56.683 1.00 40.91 181 SER A O 1
ATOM 1335 N N . SER A 1 182 ? 36.134 -12.883 -56.255 1.00 44.41 182 SER A N 1
ATOM 1336 C CA . SER A 1 182 ? 37.270 -13.003 -57.191 1.00 44.41 182 SER A CA 1
ATOM 1337 C C . SER A 1 182 ? 37.445 -11.788 -58.114 1.00 44.41 182 SER A C 1
ATOM 1339 O O . SER A 1 182 ? 36.760 -11.650 -59.121 1.00 44.41 182 SER A O 1
ATOM 1341 N N . THR A 1 183 ? 38.431 -10.946 -57.790 1.00 48.00 183 THR A N 1
ATOM 1342 C CA . THR A 1 183 ? 39.109 -10.022 -58.720 1.00 48.00 183 THR A CA 1
ATOM 1343 C C . THR A 1 183 ? 39.740 -10.798 -59.886 1.00 48.00 183 THR A C 1
ATOM 1345 O O . THR A 1 183 ? 40.168 -11.940 -59.688 1.00 48.00 183 THR A O 1
ATOM 1348 N N . PRO A 1 184 ? 39.855 -10.193 -61.085 1.00 47.06 184 PRO A N 1
ATOM 1349 C CA . PRO A 1 184 ? 41.168 -9.642 -61.448 1.00 47.06 184 PRO A CA 1
ATOM 1350 C C . PRO A 1 184 ? 41.170 -8.358 -62.308 1.00 47.06 184 PRO A C 1
ATOM 1352 O O . PRO A 1 184 ? 40.193 -7.992 -62.950 1.00 47.06 184 PRO A O 1
ATOM 1355 N N . SER A 1 185 ? 42.349 -7.732 -62.245 1.00 43.16 185 SER A N 1
ATOM 1356 C CA . SER A 1 185 ? 43.044 -6.745 -63.088 1.00 43.16 185 SER A CA 1
ATOM 1357 C C . SER A 1 185 ? 42.484 -6.348 -64.457 1.00 43.16 185 SER A C 1
ATOM 1359 O O . SER A 1 185 ? 42.189 -7.225 -65.259 1.00 43.16 185 SER A O 1
ATOM 1361 N N . GLU A 1 186 ? 42.582 -5.045 -64.759 1.00 38.91 186 GLU A N 1
ATOM 1362 C CA . GLU A 1 186 ? 43.484 -4.462 -65.781 1.00 38.91 186 GLU A CA 1
ATOM 1363 C C . GLU A 1 186 ? 44.041 -3.116 -65.284 1.00 38.91 186 GLU A C 1
ATOM 1365 O O . GLU A 1 186 ? 43.318 -2.427 -64.525 1.00 38.91 186 GLU A O 1
#

Radius of gyration: 23.64 Å; Cα contacts (8 Å, |Δi|>4): 354; chains: 1; bounding box: 57×64×87 Å

Solvent-accessible surface area (backbone atoms only — not comparable to full-atom values): 11109 Å² total; per-residue (Å²): 141,81,84,82,82,81,79,83,82,78,80,79,77,88,48,73,66,94,81,68,51,56,41,75,81,41,79,37,25,24,11,40,40,45,33,52,62,89,44,69,55,80,48,60,69,67,26,75,79,27,83,24,40,27,34,74,45,64,24,38,40,40,39,36,15,80,49,77,70,37,15,49,84,48,28,16,48,27,55,39,27,59,40,62,48,36,48,65,57,81,47,31,42,32,41,65,88,67,56,70,48,45,54,63,43,66,44,95,84,39,57,14,38,42,46,41,28,47,77,86,38,81,53,90,78,54,40,65,73,39,63,58,47,55,55,37,38,43,34,46,34,39,24,39,87,86,60,85,77,76,77,64,88,36,64,30,80,61,84,80,73,78,69,69,72,80,67,80,71,69,76,85,69,82,75,77,86,76,82,90,78,81,88,82,88,136